Protein AF-A0A383VDJ8-F1 (afdb_monomer_lite)

InterPro domains:
  IPR014867 Spore coat protein CotH/Invasin CotH2/3/7 [PTHR40050] (1-214)

Foldseek 3Di:
DCVQVADWDWDADPQQRDIDTGGDPCVCVLHDAPDPDQQRDPLDPCLQDCLNQPLLFQAFLFCSFDQQKDFPVGRDRPPPDPVPPPDPDDDDDDPDDDPPPDRPPSDGPDQIAGDDRPPPPDQQQQPPPDDDPGRPPSRHHPVSNNQVSRSVSVLLSLALLLQCLCVCQVVVVVLVVLVVVCVVQQVVLVVVCVPPVPDRCVSVSCCVNVRSSVSSSCCSVAQCEVVHSNPPHFHHQDPLQQWEKEKDDWDLDDPVLQQGKTKIAGPDRSPRPFKDFQQQKKKDWVVWDIDGHHRSDMHGHPAIEIEGCHSVSNQVDPDPPHNPPPHHYDHDHPRRDDNPDDPIDMWIAGNVRHTHHYD

Organism: Tetradesmus obliquus (NCBI:txid3088)

pLDDT: mean 72.32, std 22.55, range [21.62, 98.19]

Sequence (359 aa):
MDRCTKNFNVYYNPDTAEWIRIPWDVEASMGQDNTLGGSPGDLWCILACEQWNSPLYCDSEHAQDISGINTPWGQGLTAVGLNPFQGSATGRRSLAQAPVAGRLNAEGNKPLTFRKPDDWSNPDRVQYGSRSVIGAPGTFNHLTDAIFDVTATRIMYLRRLRTLADKYYGQNRLRQMADALYTKIQPVAALDNTVWQRGDGSRGYKQITTEFIPIRGKQLLETYAPGGANPLLPAAQVPSSSVVIGWGPSDSSSSSKQQAFVSLQLSSPGGSGDSVDISGWKLARQGGPSFTFPSGTVLVKDVTLHLSENVKGFRSRSSSPKAGEAAFVLQVPPGLLPDGGSGASWTLTDDQGAAVKLE

Structure (mmCIF, N/CA/C/O backbone):
data_AF-A0A383VDJ8-F1
#
_entry.id   AF-A0A383VDJ8-F1
#
loop_
_atom_site.group_PDB
_atom_site.id
_atom_site.type_symbol
_atom_site.label_atom_id
_atom_site.label_alt_id
_atom_site.label_comp_id
_atom_site.label_asym_id
_atom_site.label_entity_id
_atom_site.label_seq_id
_atom_site.pdbx_PDB_ins_code
_atom_site.Cartn_x
_atom_site.Cartn_y
_atom_site.Cartn_z
_atom_site.occupancy
_atom_site.B_iso_or_equiv
_atom_site.auth_seq_id
_atom_site.auth_comp_id
_atom_site.auth_asym_id
_atom_site.auth_atom_id
_atom_site.pdbx_PDB_model_num
ATOM 1 N N . MET A 1 1 ? -1.989 -11.852 21.606 1.00 40.66 1 MET A N 1
ATOM 2 C CA . MET A 1 1 ? -3.033 -11.549 20.614 1.00 40.66 1 MET A CA 1
ATOM 3 C C . MET A 1 1 ? -2.579 -12.152 19.297 1.00 40.66 1 MET A C 1
ATOM 5 O O . MET A 1 1 ? -1.424 -11.992 18.946 1.00 40.66 1 MET A O 1
ATOM 9 N N . ASP A 1 2 ? -3.448 -12.878 18.609 1.00 48.50 2 ASP A N 1
ATOM 10 C CA . ASP A 1 2 ? -3.135 -13.784 17.490 1.00 48.50 2 ASP A CA 1
ATOM 11 C C . ASP A 1 2 ? -2.830 -13.052 16.158 1.00 48.50 2 ASP A C 1
ATOM 13 O O . ASP A 1 2 ? -3.049 -13.574 15.087 1.00 48.50 2 ASP A O 1
ATOM 17 N N . ARG A 1 3 ? -2.394 -11.789 16.149 1.00 55.88 3 ARG A N 1
ATOM 18 C CA . ARG A 1 3 ? -2.411 -10.954 14.924 1.00 55.88 3 ARG A CA 1
ATOM 19 C C . ARG A 1 3 ? -1.427 -11.399 13.826 1.00 55.88 3 ARG A C 1
ATOM 21 O O . ARG A 1 3 ? -1.715 -11.193 12.651 1.00 55.88 3 ARG A O 1
ATOM 28 N N . CYS A 1 4 ? -0.315 -12.040 14.190 1.00 58.34 4 CYS A N 1
ATOM 29 C CA . CYS A 1 4 ? 0.638 -12.631 13.233 1.00 58.34 4 CYS A CA 1
ATOM 30 C C . CYS A 1 4 ? 0.258 -14.035 12.771 1.00 58.34 4 CYS A C 1
ATOM 32 O O . CYS A 1 4 ? 0.714 -14.505 11.725 1.00 58.34 4 CYS A O 1
ATOM 34 N N . THR A 1 5 ? -0.576 -14.693 13.563 1.00 55.34 5 THR A N 1
ATOM 35 C CA . THR A 1 5 ? -0.959 -16.099 13.454 1.00 55.34 5 THR A CA 1
ATOM 36 C C . THR A 1 5 ? -2.434 -16.269 13.057 1.00 55.34 5 THR A C 1
ATOM 38 O O . THR A 1 5 ? -2.853 -17.378 12.735 1.00 55.34 5 THR A O 1
ATOM 41 N N . LYS A 1 6 ? -3.185 -15.161 12.948 1.00 62.75 6 LYS A N 1
ATOM 42 C CA . LYS A 1 6 ? -4.550 -15.084 12.424 1.00 62.75 6 LYS A CA 1
ATOM 43 C C . LYS A 1 6 ? -4.618 -15.665 11.025 1.00 62.75 6 LYS A C 1
ATOM 45 O O . LYS A 1 6 ? -3.697 -15.541 10.218 1.00 62.75 6 LYS A O 1
ATOM 50 N N . ASN A 1 7 ? -5.762 -16.268 10.752 1.00 69.81 7 ASN A N 1
ATOM 51 C CA . ASN A 1 7 ? -6.046 -17.000 9.535 1.00 69.81 7 ASN A CA 1
ATOM 52 C C . ASN A 1 7 ? -5.931 -16.084 8.309 1.00 69.81 7 ASN A C 1
ATOM 54 O O . ASN A 1 7 ? -6.517 -15.010 8.243 1.00 69.81 7 ASN A O 1
ATOM 58 N N . PHE A 1 8 ? -5.190 -16.507 7.299 1.00 77.25 8 PHE A N 1
ATOM 59 C CA . PHE A 1 8 ? -5.207 -15.874 5.987 1.00 77.25 8 PHE A CA 1
ATOM 60 C C . PHE A 1 8 ? -5.417 -16.959 4.949 1.00 77.25 8 PHE A C 1
ATOM 62 O O . PHE A 1 8 ? -4.872 -18.056 5.056 1.00 77.25 8 PHE A O 1
ATOM 69 N N . ASN A 1 9 ? -6.202 -16.637 3.930 1.00 83.81 9 ASN A N 1
ATOM 70 C CA . ASN A 1 9 ? -6.276 -17.473 2.750 1.00 83.81 9 ASN A CA 1
ATOM 71 C C . ASN A 1 9 ? -5.089 -17.129 1.858 1.00 83.81 9 ASN A C 1
ATOM 73 O O . ASN A 1 9 ? -4.811 -15.954 1.605 1.00 83.81 9 ASN A O 1
ATOM 77 N N . VAL A 1 10 ? -4.393 -18.160 1.394 1.00 86.38 10 VAL A N 1
ATOM 78 C CA . VAL A 1 10 ? -3.336 -18.032 0.397 1.00 86.38 10 VAL A CA 1
ATOM 79 C C . VAL A 1 10 ? -3.830 -18.692 -0.882 1.00 86.38 10 VAL A C 1
ATOM 81 O O . VAL A 1 10 ? -4.245 -19.848 -0.863 1.00 86.38 10 VAL A O 1
ATOM 84 N N . TYR A 1 11 ? -3.797 -17.954 -1.984 1.00 89.50 11 TYR A N 1
ATOM 85 C CA . TYR A 1 11 ? -4.194 -18.433 -3.303 1.00 89.50 11 TYR A CA 1
ATOM 86 C C . TYR A 1 11 ? -3.028 -18.291 -4.276 1.00 89.50 11 TYR A C 1
ATOM 88 O O . TYR A 1 11 ? -2.380 -17.248 -4.308 1.00 89.50 11 TYR A O 1
ATOM 96 N N . TYR A 1 12 ? -2.777 -19.328 -5.071 1.00 90.38 12 TYR A N 1
ATOM 97 C CA . TYR A 1 12 ? -1.826 -19.286 -6.177 1.00 90.38 12 TYR A CA 1
ATOM 98 C C . TYR A 1 12 ? -2.584 -19.187 -7.495 1.00 90.38 12 TYR A C 1
ATOM 100 O O . TYR A 1 12 ? -3.389 -20.064 -7.807 1.00 90.38 12 TYR A O 1
ATOM 108 N N . ASN A 1 13 ? -2.307 -18.146 -8.275 1.00 88.62 13 ASN A N 1
ATOM 109 C CA . ASN A 1 13 ? -2.819 -18.019 -9.629 1.00 88.62 13 ASN A CA 1
ATOM 110 C C . ASN A 1 13 ? -1.878 -18.748 -10.613 1.00 88.62 13 ASN A C 1
ATOM 112 O O . ASN A 1 13 ? -0.765 -18.266 -10.838 1.00 88.62 13 ASN A O 1
ATOM 116 N N . PRO A 1 14 ? -2.287 -19.876 -11.228 1.00 89.12 14 PRO A N 1
ATOM 117 C CA . PRO A 1 14 ? -1.422 -20.641 -12.130 1.00 89.12 14 PRO A CA 1
ATOM 118 C C . PRO A 1 14 ? -1.132 -19.935 -13.465 1.00 89.12 14 PRO A C 1
ATOM 120 O O . PRO A 1 14 ? -0.138 -20.263 -14.125 1.00 89.12 14 PRO A O 1
ATOM 123 N N . ASP A 1 15 ? -1.962 -18.965 -13.857 1.00 83.94 15 ASP A N 1
ATOM 124 C CA . ASP A 1 15 ? -1.803 -18.235 -15.116 1.00 83.94 15 ASP A CA 1
ATOM 125 C C . ASP A 1 15 ? -0.706 -17.172 -15.005 1.00 83.94 15 ASP A C 1
ATOM 127 O O . ASP A 1 15 ? 0.112 -17.014 -15.914 1.00 83.94 15 ASP A O 1
ATOM 131 N N . THR A 1 16 ? -0.642 -16.489 -13.858 1.00 83.12 16 THR A N 1
ATOM 132 C CA . THR A 1 16 ? 0.322 -15.406 -13.595 1.00 83.12 16 THR A CA 1
ATOM 133 C C . THR A 1 16 ? 1.516 -15.856 -12.748 1.00 83.12 16 THR A C 1
ATOM 135 O O . THR A 1 16 ? 2.531 -15.163 -12.671 1.00 83.12 16 THR A O 1
ATOM 138 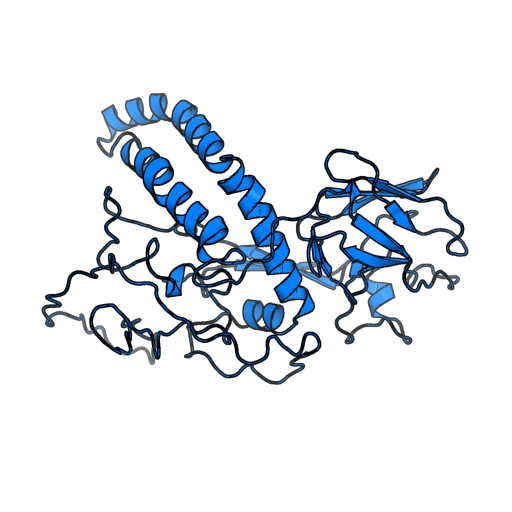N N . ALA A 1 17 ? 1.431 -17.053 -12.158 1.00 85.38 17 ALA A N 1
ATOM 139 C CA . ALA A 1 17 ? 2.371 -17.585 -11.177 1.00 85.38 17 ALA A CA 1
ATOM 140 C C . ALA A 1 17 ? 2.539 -16.679 -9.941 1.00 85.38 17 ALA A C 1
ATOM 142 O O . ALA A 1 17 ? 3.633 -16.574 -9.383 1.00 85.38 17 ALA A O 1
ATOM 143 N N . GLU A 1 18 ? 1.456 -16.028 -9.514 1.00 85.44 18 GLU A N 1
ATOM 144 C CA . GLU A 1 18 ? 1.440 -15.105 -8.378 1.00 85.44 18 GLU A CA 1
ATOM 145 C C . GLU A 1 18 ? 0.723 -15.700 -7.171 1.00 85.44 18 GLU A C 1
ATOM 147 O O . GLU A 1 18 ? -0.271 -16.417 -7.293 1.00 85.44 18 GLU A O 1
ATOM 152 N N . TRP A 1 19 ? 1.220 -15.350 -5.988 1.00 86.19 19 TRP A N 1
ATOM 153 C CA . TRP A 1 19 ? 0.581 -15.663 -4.719 1.00 86.19 19 TRP A CA 1
ATOM 154 C C . TRP A 1 19 ? -0.192 -14.449 -4.209 1.00 86.19 19 TRP A C 1
ATOM 156 O O . TRP A 1 19 ? 0.326 -13.335 -4.187 1.00 86.19 19 TRP A O 1
ATOM 166 N N . ILE A 1 20 ? -1.419 -14.677 -3.751 1.00 86.31 20 ILE A N 1
ATOM 167 C CA . ILE A 1 20 ? -2.276 -13.675 -3.120 1.00 86.31 20 ILE A CA 1
ATOM 168 C C . ILE A 1 20 ? -2.533 -14.115 -1.684 1.00 86.31 20 ILE A C 1
ATOM 170 O O . ILE A 1 20 ? -2.930 -15.254 -1.439 1.00 86.31 20 ILE A O 1
ATOM 174 N N . ARG A 1 21 ? -2.338 -13.198 -0.734 1.00 84.19 21 ARG A N 1
ATOM 175 C CA . ARG A 1 21 ? -2.707 -13.378 0.672 1.00 84.19 21 ARG A CA 1
ATOM 176 C C . ARG A 1 21 ? -3.911 -12.500 0.989 1.00 84.19 21 ARG A C 1
ATOM 178 O O . ARG A 1 21 ? -3.856 -11.289 0.802 1.00 84.19 21 ARG A O 1
ATOM 185 N N . ILE A 1 22 ? -4.975 -13.108 1.500 1.00 82.00 22 ILE A N 1
ATOM 186 C CA . ILE A 1 22 ? -6.203 -12.419 1.903 1.00 82.00 22 ILE A CA 1
ATOM 187 C C . ILE A 1 22 ? -6.384 -12.623 3.408 1.00 82.00 22 ILE A C 1
ATOM 189 O O . ILE A 1 22 ? -6.442 -13.776 3.845 1.00 82.00 22 ILE A O 1
ATOM 193 N N . PRO A 1 23 ? -6.476 -11.553 4.218 1.00 75.44 23 PRO A N 1
ATOM 194 C CA . PRO A 1 23 ? -6.774 -11.705 5.634 1.00 75.44 23 PRO A CA 1
ATOM 195 C C . PRO A 1 23 ? -8.177 -12.304 5.809 1.00 75.44 23 PRO A C 1
ATOM 197 O O . PRO A 1 23 ? -9.142 -11.839 5.203 1.00 75.44 23 PRO A O 1
ATOM 200 N N . TRP A 1 24 ? -8.280 -13.340 6.634 1.00 71.25 24 TRP A N 1
ATOM 201 C CA . TRP A 1 24 ? -9.532 -13.896 7.140 1.00 71.25 24 TRP A CA 1
ATOM 202 C C . TRP A 1 24 ? -9.606 -13.528 8.628 1.00 71.25 24 TRP A C 1
ATOM 204 O O . TRP A 1 24 ? -8.566 -13.404 9.267 1.00 71.25 24 TRP A O 1
ATOM 214 N N . ASP A 1 25 ? -10.799 -13.317 9.192 1.00 65.38 25 ASP A N 1
ATOM 215 C CA . ASP A 1 25 ? -10.936 -13.028 10.636 1.00 65.38 25 ASP A CA 1
ATOM 216 C C . ASP A 1 25 ? -10.345 -11.653 11.053 1.00 65.38 25 ASP A C 1
ATOM 218 O O . ASP A 1 25 ? -9.396 -11.535 11.832 1.00 65.38 25 ASP A O 1
ATOM 222 N N . VAL A 1 26 ? -10.889 -10.572 10.471 1.00 67.50 26 VAL A N 1
ATOM 223 C CA . VAL A 1 26 ? -10.456 -9.179 10.728 1.00 67.50 26 VAL A CA 1
ATOM 224 C C . VAL A 1 26 ? -11.035 -8.578 12.014 1.00 67.50 26 VAL A C 1
ATOM 226 O O . VAL A 1 26 ? -10.819 -7.397 12.303 1.00 67.50 26 VAL A O 1
ATOM 229 N N . GLU A 1 27 ? -11.793 -9.331 12.802 1.00 60.53 27 GLU A N 1
ATOM 230 C CA . GLU A 1 27 ? -12.263 -8.885 14.105 1.00 60.53 27 GLU A CA 1
ATOM 231 C C . GLU A 1 27 ? -11.073 -8.714 15.058 1.00 60.53 27 GLU A C 1
ATOM 233 O O . GLU A 1 27 ? -10.109 -9.478 15.069 1.00 60.53 27 GLU A O 1
ATOM 238 N N . ALA A 1 28 ? -11.099 -7.612 15.806 1.00 56.72 28 ALA A N 1
ATOM 239 C CA . ALA A 1 28 ? -9.963 -7.094 16.564 1.00 56.72 28 ALA A CA 1
ATOM 240 C C . ALA A 1 28 ? -8.778 -6.545 15.738 1.00 56.72 28 ALA A C 1
ATOM 242 O O . ALA A 1 28 ? -7.751 -6.219 16.337 1.00 56.72 28 ALA A O 1
ATOM 243 N N . SER A 1 29 ? -8.902 -6.336 14.419 1.00 57.31 29 SER A N 1
ATOM 244 C CA . SER A 1 29 ? -7.903 -5.579 13.628 1.00 57.31 29 SER A CA 1
ATOM 245 C C . SER A 1 29 ? -7.759 -4.125 14.098 1.00 57.31 29 SER A C 1
ATOM 247 O O . SER A 1 29 ? -6.647 -3.619 14.211 1.00 57.31 29 SER A O 1
ATOM 249 N N . MET A 1 30 ? -8.869 -3.492 14.487 1.00 54.59 30 MET A N 1
ATOM 250 C CA . MET A 1 30 ? -8.874 -2.176 15.144 1.00 54.59 30 MET A CA 1
ATOM 251 C C . MET A 1 30 ? -8.592 -2.266 16.650 1.00 54.59 30 MET A C 1
ATOM 253 O O . MET A 1 30 ? -8.374 -1.253 17.293 1.00 54.59 30 MET A O 1
ATOM 257 N N . GLY A 1 31 ? -8.533 -3.477 17.205 1.00 52.88 31 GLY A N 1
ATOM 258 C CA . GLY A 1 31 ? -8.461 -3.739 18.637 1.00 52.88 31 GLY A CA 1
ATOM 259 C C . GLY A 1 31 ? -9.810 -4.004 19.283 1.00 52.88 31 GLY A C 1
ATOM 260 O O . GLY A 1 31 ? -10.860 -3.700 18.728 1.00 52.88 31 GLY A O 1
ATOM 261 N N . GLN A 1 32 ? -9.763 -4.652 20.440 1.00 53.16 32 GLN A N 1
ATOM 262 C CA . GLN A 1 32 ? -10.904 -4.878 21.313 1.00 53.16 32 GLN A CA 1
ATOM 263 C C . GLN A 1 32 ? -10.554 -4.224 22.639 1.00 53.16 32 GLN A C 1
ATOM 265 O O . GLN A 1 32 ? -9.590 -4.630 23.284 1.00 53.16 32 GLN A O 1
ATOM 270 N N . ASP A 1 33 ? -11.315 -3.207 23.018 1.00 53.50 33 ASP A N 1
ATOM 271 C CA . ASP A 1 33 ? -11.280 -2.688 24.373 1.00 53.50 33 ASP A CA 1
ATOM 272 C C . ASP A 1 33 ? -12.674 -2.885 24.970 1.00 53.50 33 ASP A C 1
ATOM 274 O O . ASP A 1 33 ? -13.687 -2.453 24.419 1.00 53.50 33 ASP A O 1
ATOM 278 N N . ASN A 1 34 ? -12.730 -3.624 26.073 1.00 54.56 34 ASN A N 1
ATOM 279 C CA . ASN A 1 34 ? -13.979 -3.998 26.723 1.00 54.56 34 ASN A CA 1
ATOM 280 C C . ASN A 1 34 ? -14.545 -2.857 27.580 1.00 54.56 34 ASN A C 1
ATOM 282 O O . ASN A 1 34 ? -15.622 -3.020 28.162 1.00 54.56 34 ASN A O 1
ATOM 286 N N . THR A 1 35 ? -13.865 -1.707 27.652 1.00 57.56 35 THR A N 1
ATOM 287 C CA . THR A 1 35 ? -14.232 -0.527 28.443 1.00 57.56 35 THR A CA 1
ATOM 288 C C . THR A 1 35 ? -14.192 0.755 27.606 1.00 57.56 35 THR A C 1
ATOM 290 O O . THR A 1 35 ? -13.317 0.940 26.777 1.00 57.56 35 THR A O 1
ATOM 293 N N . LEU A 1 36 ? -15.195 1.627 27.779 1.00 55.06 36 LEU A N 1
ATOM 294 C CA . LEU A 1 36 ? -15.174 2.988 27.223 1.00 55.06 36 LEU A CA 1
ATOM 295 C C . LEU A 1 36 ? -14.456 3.888 28.241 1.00 55.06 36 LEU A C 1
ATOM 297 O O . LEU A 1 36 ? -14.760 3.788 29.430 1.00 55.06 36 LEU A O 1
ATOM 301 N N . GLY A 1 37 ? -13.541 4.745 27.798 1.00 57.72 37 GLY A N 1
ATOM 302 C CA . GLY A 1 37 ? -12.740 5.638 28.640 1.00 57.72 37 GLY A CA 1
ATOM 303 C C . GLY A 1 37 ? -11.226 5.552 28.422 1.00 57.72 37 GLY A C 1
ATOM 304 O O . GLY A 1 37 ? -10.484 5.992 29.295 1.00 57.72 37 GLY A O 1
ATOM 305 N N . GLY A 1 38 ? -10.755 4.966 27.315 1.00 52.22 38 GLY A N 1
ATOM 306 C CA . GLY A 1 38 ? -9.329 4.929 26.956 1.00 52.22 38 GLY A CA 1
ATOM 307 C C . GLY A 1 38 ? -8.421 4.115 27.889 1.00 52.22 38 GLY A C 1
ATOM 308 O O . GLY A 1 38 ? -7.203 4.153 27.737 1.00 52.22 38 GLY A O 1
ATOM 309 N N . SER A 1 39 ? -8.988 3.380 28.850 1.00 51.44 39 SER A N 1
ATOM 310 C CA . SER A 1 39 ? -8.235 2.472 29.715 1.00 51.44 39 SER A CA 1
ATOM 311 C C . SER A 1 39 ? -8.125 1.111 29.036 1.00 51.44 39 SER A C 1
ATOM 313 O O . SER A 1 39 ? -9.154 0.451 28.907 1.00 51.44 39 SER A O 1
ATOM 315 N N . PRO A 1 40 ? -6.921 0.663 28.638 1.00 51.59 40 PRO A N 1
ATOM 316 C CA . PRO A 1 40 ? -6.784 -0.634 28.006 1.00 51.59 40 PRO A CA 1
ATOM 317 C C . PRO A 1 40 ? -7.270 -1.745 28.930 1.00 51.59 40 PRO A C 1
ATOM 319 O O . PRO A 1 40 ? -6.941 -1.769 30.117 1.00 51.59 40 PRO A O 1
ATOM 322 N N . GLY A 1 41 ? -8.038 -2.676 28.368 1.00 49.53 41 GLY A N 1
ATOM 323 C CA . GLY A 1 41 ? -8.510 -3.842 29.103 1.00 49.53 41 GLY A CA 1
ATOM 324 C C . GLY A 1 41 ? -7.364 -4.684 29.680 1.00 49.53 41 GLY A C 1
ATOM 325 O O . GLY A 1 41 ? -6.262 -4.728 29.133 1.00 49.53 41 GLY A O 1
ATOM 326 N N . ASP A 1 42 ? -7.663 -5.422 30.751 1.00 48.44 42 ASP A N 1
ATOM 327 C CA . ASP A 1 42 ? -6.694 -6.178 31.567 1.00 48.44 42 ASP A CA 1
ATOM 328 C C . ASP A 1 42 ? -5.836 -7.196 30.794 1.00 48.44 42 ASP A C 1
ATOM 330 O O . ASP A 1 42 ? -4.787 -7.623 31.271 1.00 48.44 42 ASP A O 1
ATOM 334 N N . LEU A 1 43 ? -6.279 -7.603 29.603 1.00 46.75 43 LEU A N 1
ATOM 335 C CA . LEU A 1 43 ? -5.587 -8.583 28.768 1.00 46.75 43 LEU A CA 1
ATOM 336 C C . LEU A 1 43 ? -4.775 -7.942 27.639 1.00 46.75 43 LEU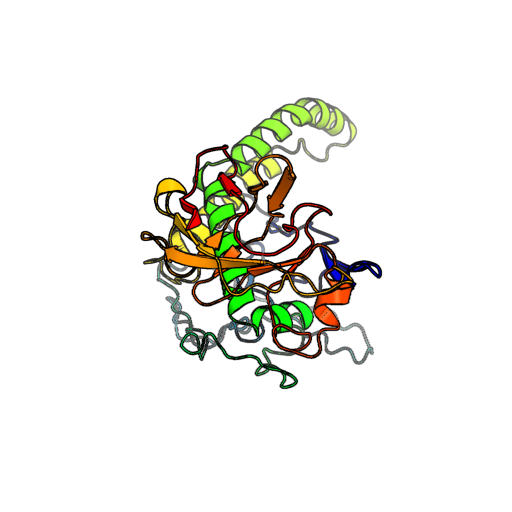 A C 1
ATOM 338 O O . LEU A 1 43 ? -3.853 -8.579 27.132 1.00 46.75 43 LEU A O 1
ATOM 342 N N . TRP A 1 44 ? -5.112 -6.719 27.212 1.00 53.00 44 TRP A N 1
ATOM 343 C CA . TRP A 1 44 ? -4.615 -6.185 25.948 1.00 53.00 44 TRP A CA 1
ATOM 344 C C . TRP A 1 44 ? -4.502 -4.656 25.938 1.00 53.00 44 TRP A C 1
ATOM 346 O O . TRP A 1 44 ? -5.497 -3.939 25.897 1.00 53.00 44 TRP A O 1
ATOM 356 N N . CYS A 1 45 ? -3.278 -4.138 25.827 1.00 55.47 45 CYS A N 1
ATOM 357 C CA . CYS A 1 45 ? -3.021 -2.710 25.634 1.00 55.47 45 CYS A CA 1
ATOM 358 C C . CYS A 1 45 ? -3.011 -2.292 24.155 1.00 55.47 45 CYS A C 1
ATOM 360 O O . CYS A 1 45 ? -2.145 -1.546 23.705 1.00 55.47 45 CYS A O 1
ATOM 362 N N . ILE A 1 46 ? -3.990 -2.771 23.383 1.00 55.09 46 ILE A N 1
ATOM 363 C CA . ILE A 1 46 ? -4.028 -2.644 21.916 1.00 55.09 46 ILE A CA 1
ATOM 364 C C . ILE A 1 46 ? -4.076 -1.200 21.437 1.00 55.09 46 ILE A C 1
ATOM 366 O O . ILE A 1 46 ? -3.680 -0.939 20.317 1.00 55.09 46 ILE A O 1
ATOM 370 N N . LEU A 1 47 ? -4.530 -0.254 22.249 1.00 53.41 47 LEU A N 1
ATOM 371 C CA . LEU A 1 47 ? -4.548 1.159 21.872 1.00 53.41 47 LEU A CA 1
ATOM 372 C C . LEU A 1 47 ? -3.322 1.939 22.361 1.00 53.41 47 LEU A C 1
ATOM 374 O O . LEU A 1 47 ? -3.050 3.024 21.859 1.00 53.41 47 LEU A O 1
ATOM 378 N N . ALA A 1 48 ? -2.552 1.383 23.296 1.00 55.06 48 ALA A N 1
ATOM 379 C CA . ALA A 1 48 ? -1.514 2.123 24.012 1.00 55.06 48 ALA A CA 1
ATOM 380 C C . ALA A 1 48 ? -0.099 1.557 23.825 1.00 55.06 48 ALA A C 1
ATOM 382 O O . ALA A 1 48 ? 0.875 2.303 23.861 1.00 55.06 48 ALA A O 1
ATOM 383 N N . CYS A 1 49 ? 0.040 0.251 23.602 1.00 59.50 49 CYS A N 1
ATOM 384 C CA . CYS A 1 49 ? 1.340 -0.400 23.515 1.00 59.50 49 CYS A CA 1
ATOM 385 C C . CYS A 1 49 ? 1.870 -0.429 22.088 1.00 59.50 49 CYS A C 1
ATOM 387 O O . CYS A 1 49 ? 1.199 -0.911 21.173 1.00 59.50 49 CYS A O 1
ATOM 389 N N . GLU A 1 50 ? 3.110 0.020 21.926 1.00 58.38 50 GLU A N 1
ATOM 390 C CA . GLU A 1 50 ? 3.841 -0.036 20.660 1.00 58.38 50 GLU A CA 1
ATOM 391 C C . GLU A 1 50 ? 3.992 -1.482 20.159 1.00 58.38 50 GLU A C 1
ATOM 393 O O . GLU A 1 50 ? 3.681 -1.735 18.994 1.00 58.38 50 GLU A O 1
ATOM 398 N N . GLN A 1 51 ? 4.252 -2.430 21.073 1.00 59.22 51 GLN A N 1
ATOM 399 C CA . GLN A 1 51 ? 4.320 -3.872 20.803 1.00 59.22 51 GLN A CA 1
ATOM 400 C C . GLN A 1 51 ? 3.166 -4.386 19.929 1.00 59.22 51 GLN A C 1
ATOM 402 O O . GLN A 1 51 ? 3.381 -5.264 19.109 1.00 59.22 51 GLN A O 1
ATOM 407 N N . TRP A 1 52 ? 1.941 -3.871 20.091 1.00 61.75 52 TRP A N 1
ATOM 408 C CA . TRP A 1 52 ? 0.751 -4.362 19.375 1.00 61.75 52 TRP A CA 1
ATOM 409 C C . TRP A 1 52 ? 0.297 -3.449 18.231 1.00 61.75 52 TRP A C 1
ATOM 411 O O . TRP A 1 52 ? -0.639 -3.795 17.506 1.00 61.75 52 TRP A O 1
ATOM 421 N N . ASN A 1 53 ? 0.927 -2.281 18.091 1.00 67.62 53 ASN A N 1
ATOM 422 C CA . ASN A 1 53 ? 0.519 -1.214 17.180 1.00 67.62 53 ASN A CA 1
ATOM 423 C C . ASN A 1 53 ? 1.561 -0.863 16.131 1.00 67.62 53 ASN A C 1
ATOM 425 O O . ASN A 1 53 ? 1.243 -0.092 15.217 1.00 67.62 53 ASN A O 1
ATOM 429 N N . SER A 1 54 ? 2.774 -1.395 16.237 1.00 76.19 54 SER A N 1
ATOM 430 C CA . SER A 1 54 ? 3.807 -1.088 15.265 1.00 76.19 54 SER A CA 1
ATOM 431 C C . SER A 1 54 ? 3.341 -1.375 13.829 1.00 76.19 54 SER A C 1
ATOM 433 O O . SER A 1 54 ? 2.734 -2.417 13.565 1.00 76.19 54 SER A O 1
ATOM 435 N N . PRO A 1 55 ? 3.628 -0.474 12.872 1.00 80.75 55 PRO A N 1
ATOM 436 C CA . PRO A 1 55 ? 3.560 -0.766 11.446 1.00 80.75 55 PRO A CA 1
ATOM 437 C C . PRO A 1 55 ? 4.261 -2.069 11.052 1.00 80.75 55 PRO A C 1
ATOM 439 O O . PRO A 1 55 ? 3.800 -2.731 10.129 1.00 80.75 55 PRO A O 1
ATOM 442 N N . LEU A 1 56 ? 5.339 -2.435 11.746 1.00 78.69 56 LEU A N 1
ATOM 443 C CA . LEU A 1 56 ? 6.156 -3.621 11.485 1.00 78.69 56 LEU A CA 1
ATOM 444 C C . LEU A 1 56 ? 5.818 -4.776 12.438 1.00 78.69 56 LEU A C 1
ATOM 446 O O . LEU A 1 56 ? 6.628 -5.663 12.682 1.00 78.69 56 LEU A O 1
ATOM 450 N N . TYR A 1 57 ? 4.614 -4.785 13.007 1.00 75.31 57 TYR A N 1
ATOM 451 C CA . TYR A 1 57 ? 4.135 -5.941 13.753 1.00 75.31 57 TYR A CA 1
ATOM 452 C C . TYR A 1 57 ? 4.197 -7.207 12.868 1.00 75.31 57 TYR A C 1
ATOM 454 O O . TYR A 1 57 ? 3.808 -7.155 11.701 1.00 75.31 57 TYR A O 1
ATOM 462 N N . CYS A 1 58 ? 4.663 -8.336 13.417 1.00 73.00 58 CYS A N 1
ATOM 463 C CA . CYS A 1 58 ? 4.939 -9.606 12.712 1.00 73.00 58 CYS A CA 1
ATOM 464 C C . CYS A 1 58 ? 6.235 -9.699 11.906 1.00 73.00 58 CYS A C 1
ATOM 466 O O . CYS A 1 58 ? 6.480 -10.756 11.321 1.00 73.00 58 CYS A O 1
ATOM 468 N N . ASP A 1 59 ? 7.036 -8.642 11.895 1.00 74.06 59 ASP A N 1
ATOM 469 C CA . ASP A 1 59 ? 8.425 -8.652 11.447 1.00 74.06 59 ASP A CA 1
ATOM 470 C C . ASP A 1 59 ? 9.300 -9.234 12.569 1.00 74.06 59 ASP A C 1
ATOM 472 O O . ASP A 1 59 ? 9.097 -8.896 13.742 1.00 74.06 59 ASP A O 1
ATOM 476 N N . SER A 1 60 ? 10.210 -10.154 12.252 1.00 69.75 60 SER A N 1
ATOM 477 C CA . SER A 1 60 ? 11.107 -10.748 13.253 1.00 69.75 60 SER A CA 1
ATOM 478 C C . SER A 1 60 ? 12.238 -9.802 13.668 1.00 69.75 60 SER A C 1
ATOM 480 O O . SER A 1 60 ? 12.732 -9.911 14.790 1.00 69.75 60 SER A O 1
ATOM 482 N N . GLU A 1 61 ? 12.605 -8.849 12.805 1.00 65.81 61 GLU A N 1
ATOM 483 C CA . GLU A 1 61 ? 13.665 -7.857 13.050 1.00 65.81 61 GLU A CA 1
ATOM 484 C C . GLU A 1 61 ? 13.142 -6.614 13.772 1.00 65.81 61 GLU A C 1
ATOM 486 O O . GLU A 1 61 ? 13.905 -5.767 14.248 1.00 65.81 61 GLU A O 1
ATOM 491 N N . HIS A 1 62 ? 11.822 -6.496 13.878 1.00 64.31 62 HIS A N 1
ATOM 492 C CA . HIS A 1 62 ? 11.196 -5.463 14.669 1.00 64.31 62 HIS A CA 1
ATOM 493 C C . HIS A 1 62 ? 10.961 -5.986 16.081 1.00 64.31 62 HIS A C 1
ATOM 495 O O . HIS A 1 62 ? 10.274 -6.987 16.261 1.00 64.31 62 HIS A O 1
ATOM 501 N N . ALA A 1 63 ? 11.552 -5.327 17.083 1.00 51.53 63 ALA A N 1
ATOM 502 C CA . ALA A 1 63 ? 11.498 -5.761 18.476 1.00 51.53 63 ALA A CA 1
ATOM 503 C C . ALA A 1 63 ? 10.046 -5.841 18.969 1.00 51.53 63 ALA A C 1
ATOM 505 O O . ALA A 1 63 ? 9.472 -4.866 19.443 1.00 51.53 63 ALA A O 1
ATOM 506 N N . GLN A 1 64 ? 9.460 -7.029 18.858 1.00 53.47 64 GLN A N 1
ATOM 507 C CA . GLN A 1 64 ? 8.123 -7.303 19.366 1.00 53.47 64 GLN A CA 1
ATOM 508 C C . GLN A 1 64 ? 8.127 -7.473 20.881 1.00 53.47 64 GLN A C 1
ATOM 510 O O . GLN A 1 64 ? 7.109 -7.256 21.530 1.00 53.47 64 GLN A O 1
ATOM 515 N N . ASP A 1 65 ? 9.280 -7.835 21.443 1.00 41.81 65 ASP A N 1
ATOM 516 C CA . ASP A 1 65 ? 9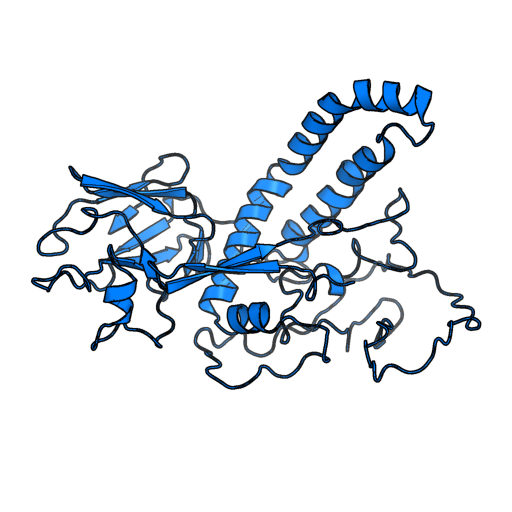.486 -7.987 22.872 1.00 41.81 65 ASP A CA 1
ATOM 517 C C . ASP A 1 65 ? 10.410 -6.886 23.383 1.00 41.81 65 ASP A C 1
ATOM 519 O O . ASP A 1 65 ? 11.529 -6.662 22.919 1.00 41.81 65 ASP A O 1
ATOM 523 N N . ILE A 1 66 ? 9.880 -6.161 24.355 1.00 40.75 66 ILE A N 1
ATOM 524 C CA . ILE A 1 66 ? 10.458 -4.974 24.956 1.00 40.75 66 ILE A CA 1
ATOM 525 C C . ILE A 1 66 ? 11.703 -5.376 25.758 1.00 40.75 66 ILE A C 1
ATOM 527 O O . ILE A 1 66 ? 11.607 -5.757 26.925 1.00 40.75 66 ILE A O 1
ATOM 531 N N . SER A 1 67 ? 12.891 -5.235 25.171 1.00 32.34 67 SER A N 1
ATOM 532 C CA . SER A 1 67 ? 14.134 -5.109 25.935 1.00 32.34 67 SER A CA 1
ATOM 533 C C . SER A 1 67 ? 14.688 -3.695 25.800 1.00 32.34 67 SER A C 1
ATOM 535 O O . SER A 1 67 ? 15.037 -3.272 24.700 1.00 32.34 67 SER A O 1
ATOM 537 N N . GLY A 1 68 ? 14.783 -2.968 26.918 1.00 36.84 68 GLY A N 1
ATOM 538 C CA . GLY A 1 68 ? 15.504 -1.691 26.986 1.00 36.84 68 GLY A CA 1
ATOM 539 C C . GLY A 1 68 ? 14.663 -0.413 26.903 1.00 36.84 68 GLY A C 1
ATOM 540 O O . GLY A 1 68 ? 15.234 0.666 26.752 1.00 36.84 68 GLY A O 1
ATOM 541 N N . ILE A 1 69 ? 13.334 -0.483 27.043 1.00 37.31 69 ILE A N 1
ATOM 542 C CA . ILE A 1 69 ? 12.522 0.733 27.188 1.00 37.31 69 ILE A CA 1
ATOM 543 C C . ILE A 1 69 ? 12.786 1.367 28.562 1.00 37.31 69 ILE A C 1
ATOM 545 O O . ILE A 1 69 ? 12.543 0.770 29.613 1.00 37.31 69 ILE A O 1
ATOM 549 N N . ASN A 1 70 ? 13.229 2.625 28.539 1.00 36.31 70 ASN A N 1
ATOM 550 C CA . ASN A 1 70 ? 13.152 3.522 29.685 1.00 36.31 70 ASN A CA 1
ATOM 551 C C . ASN A 1 70 ? 11.696 3.938 29.878 1.00 36.31 70 ASN A C 1
ATOM 553 O O . ASN A 1 70 ? 11.202 4.854 29.222 1.00 36.31 70 ASN A O 1
ATOM 557 N N . THR A 1 71 ? 10.997 3.261 30.780 1.00 38.44 71 THR A N 1
ATOM 558 C CA . THR A 1 71 ? 9.697 3.746 31.241 1.00 38.44 71 THR A CA 1
ATOM 559 C C . THR A 1 71 ? 9.915 4.862 32.273 1.00 38.44 71 THR A C 1
ATOM 561 O O . THR A 1 71 ? 10.990 4.946 32.879 1.00 38.44 71 THR A O 1
ATOM 564 N N . PRO A 1 72 ? 8.906 5.704 32.566 1.00 34.91 72 PRO A N 1
ATOM 565 C CA . PRO A 1 72 ? 8.956 6.615 33.711 1.00 34.91 72 PRO A CA 1
ATOM 566 C C . PRO A 1 72 ? 9.279 5.956 35.063 1.00 34.91 72 PRO A C 1
ATOM 568 O O . PRO A 1 72 ? 9.594 6.684 36.002 1.00 34.91 72 PRO A O 1
ATOM 571 N N . TRP A 1 73 ? 9.225 4.622 35.145 1.00 34.06 73 TRP A N 1
ATOM 572 C CA . TRP A 1 73 ? 9.312 3.816 36.361 1.00 34.06 73 TRP A CA 1
ATOM 573 C C . TRP A 1 73 ? 10.535 2.881 36.395 1.00 34.06 73 TRP A C 1
ATOM 575 O O . TRP A 1 73 ? 10.661 2.084 37.319 1.00 34.06 73 TRP A O 1
ATOM 585 N N . GLY A 1 74 ? 11.451 2.991 35.423 1.00 34.88 74 GLY A N 1
ATOM 586 C CA . GLY A 1 74 ? 12.732 2.274 35.405 1.00 34.88 74 GLY A CA 1
ATOM 587 C C . GLY A 1 74 ? 13.014 1.508 34.110 1.00 34.88 74 GLY A C 1
ATOM 588 O O . GLY A 1 74 ? 12.143 1.360 33.247 1.00 34.88 74 GLY A O 1
ATOM 589 N N . GLN A 1 75 ? 14.260 1.033 33.987 1.00 34.81 75 GLN A N 1
ATOM 590 C CA . GLN A 1 75 ? 14.684 0.088 32.952 1.00 34.81 75 GLN A CA 1
ATOM 591 C C . GLN A 1 75 ? 14.093 -1.281 33.289 1.00 34.81 75 GLN A C 1
ATOM 593 O O . GLN A 1 75 ? 14.557 -1.949 34.210 1.00 34.81 75 GLN A O 1
ATOM 598 N N . GLY A 1 76 ? 13.041 -1.678 32.582 1.00 37.44 76 GLY A N 1
ATOM 599 C CA . GLY A 1 76 ? 12.367 -2.947 32.818 1.00 37.44 76 GLY A CA 1
ATOM 600 C C . GLY A 1 76 ? 12.180 -3.701 31.515 1.00 37.44 76 GLY A C 1
ATOM 601 O O . GLY A 1 76 ? 11.588 -3.181 30.574 1.00 37.44 76 GLY A O 1
ATOM 602 N N . LEU A 1 77 ? 12.676 -4.936 31.472 1.00 34.91 77 LEU A N 1
ATOM 603 C CA . LEU A 1 77 ? 12.188 -5.953 30.548 1.00 34.91 77 LEU A CA 1
ATOM 604 C C . LEU A 1 77 ? 10.713 -6.187 30.884 1.00 34.91 77 LEU A C 1
ATOM 606 O O . LEU A 1 77 ? 10.407 -6.917 31.828 1.00 34.91 77 LEU A O 1
ATOM 610 N N . THR A 1 78 ? 9.788 -5.560 30.162 1.00 35.44 78 THR A N 1
ATOM 611 C CA . THR A 1 78 ? 8.382 -5.945 30.278 1.00 35.44 78 THR A CA 1
ATOM 612 C C . THR A 1 78 ? 8.190 -7.195 29.432 1.00 35.44 78 THR A C 1
ATOM 614 O O . THR A 1 78 ? 7.740 -7.130 28.292 1.00 35.44 78 THR A O 1
ATOM 617 N N . ALA A 1 79 ? 8.553 -8.348 29.995 1.00 32.88 79 ALA A N 1
ATOM 618 C CA . ALA A 1 79 ? 8.053 -9.625 29.517 1.00 32.88 79 ALA A CA 1
ATOM 619 C C . ALA A 1 79 ? 6.553 -9.661 29.832 1.00 32.88 79 ALA A C 1
ATOM 621 O O . ALA A 1 79 ? 6.136 -10.049 30.924 1.00 32.88 79 ALA A O 1
ATOM 622 N N . VAL A 1 80 ? 5.727 -9.185 28.901 1.00 36.97 80 VAL A N 1
ATOM 623 C CA . VAL A 1 80 ? 4.293 -9.442 28.979 1.00 36.97 80 VAL A CA 1
ATOM 624 C C . VAL A 1 80 ? 4.138 -10.917 28.659 1.00 36.97 80 VAL A C 1
ATOM 626 O O . VAL A 1 80 ? 4.412 -11.337 27.538 1.00 36.97 80 VAL A O 1
ATOM 629 N N . GLY A 1 81 ? 3.767 -11.701 29.672 1.00 32.94 81 GLY A N 1
ATOM 630 C CA . GLY A 1 81 ? 3.507 -13.129 29.568 1.00 32.94 81 GLY A CA 1
ATOM 631 C C . GLY A 1 81 ? 2.425 -13.425 28.536 1.00 32.94 81 GLY A C 1
ATOM 632 O O . GLY A 1 81 ? 1.265 -13.649 28.867 1.00 32.94 81 GLY A O 1
ATOM 633 N N . LEU A 1 82 ? 2.816 -13.481 27.268 1.00 31.78 82 LEU A N 1
ATOM 634 C CA . LEU A 1 82 ? 2.231 -14.424 26.346 1.00 31.78 82 LEU A CA 1
ATOM 635 C C . LEU A 1 82 ? 2.563 -15.776 26.950 1.00 31.78 82 LEU A C 1
ATOM 637 O O . LEU A 1 82 ? 3.733 -16.078 27.141 1.00 31.78 82 LEU A O 1
ATOM 641 N N . ASN A 1 83 ? 1.549 -16.563 27.298 1.00 28.88 83 ASN A N 1
ATOM 642 C CA . ASN A 1 83 ? 1.715 -18.007 27.346 1.00 28.88 83 ASN A CA 1
ATOM 643 C C . ASN A 1 83 ? 2.363 -18.360 25.997 1.00 28.88 83 ASN A C 1
ATOM 645 O O . ASN A 1 83 ? 1.663 -18.264 24.980 1.00 28.88 83 ASN A O 1
ATOM 649 N N . PRO A 1 84 ? 3.674 -18.668 25.926 1.00 29.53 84 PRO A N 1
ATOM 650 C CA . PRO A 1 84 ? 4.192 -19.216 24.696 1.00 29.53 84 PRO A CA 1
ATOM 651 C C . PRO A 1 84 ? 3.389 -20.496 24.513 1.00 29.53 84 PRO A C 1
ATOM 653 O O . PRO A 1 84 ? 3.174 -21.248 25.467 1.00 29.53 84 PRO A O 1
ATOM 656 N N . PHE A 1 85 ? 2.867 -20.719 23.317 1.00 25.88 85 PHE A N 1
ATOM 657 C CA . PHE A 1 85 ? 2.221 -21.975 22.977 1.00 25.88 85 PHE A CA 1
ATOM 658 C C . PHE A 1 85 ? 3.308 -23.070 22.942 1.00 25.88 85 PHE A C 1
ATOM 660 O O . PHE A 1 85 ? 3.671 -23.583 21.892 1.00 25.88 85 PHE A O 1
ATOM 667 N N . GLN A 1 86 ? 3.885 -23.408 24.098 1.00 28.06 86 GLN A N 1
ATOM 668 C CA . GLN A 1 86 ? 4.679 -24.603 24.330 1.00 28.06 86 GLN A CA 1
ATOM 669 C C . GLN A 1 86 ? 3.701 -25.734 24.622 1.00 28.06 86 GLN A C 1
ATOM 671 O O . GLN A 1 86 ? 3.519 -26.176 25.752 1.00 28.06 86 GLN A O 1
ATOM 676 N N . GLY A 1 87 ? 3.018 -26.184 23.579 1.00 23.56 87 GLY A N 1
ATOM 677 C CA . GLY A 1 87 ? 2.327 -27.456 23.629 1.00 23.56 87 GLY A CA 1
ATOM 678 C C . GLY A 1 87 ? 3.274 -28.574 23.209 1.00 23.56 87 GLY A C 1
ATOM 679 O O . GLY A 1 87 ? 3.365 -28.862 22.023 1.00 23.56 87 GLY A O 1
ATOM 680 N N . SER A 1 88 ? 3.864 -29.297 24.164 1.00 21.62 88 SER A N 1
ATOM 681 C CA . SER A 1 88 ? 3.544 -30.726 24.164 1.00 21.62 88 SER A CA 1
ATOM 682 C C . SER A 1 88 ? 2.242 -30.844 24.943 1.00 21.62 88 SER A C 1
ATOM 684 O O . SER A 1 88 ? 2.192 -30.521 26.130 1.00 21.62 88 SER A O 1
ATOM 686 N N . ALA A 1 89 ? 1.164 -31.207 24.259 1.00 37.25 89 ALA A N 1
ATOM 687 C CA . ALA A 1 89 ? -0.150 -31.325 24.861 1.00 37.25 89 ALA A CA 1
ATOM 688 C C . ALA A 1 89 ? -0.152 -32.394 25.964 1.00 37.25 89 ALA A C 1
ATOM 690 O O . ALA A 1 89 ? -0.280 -33.573 25.665 1.00 37.25 89 ALA A O 1
ATOM 691 N N . THR A 1 90 ? -0.088 -31.980 27.231 1.00 26.73 90 THR A N 1
ATOM 692 C CA . THR A 1 90 ? -0.594 -32.764 28.367 1.00 26.73 90 THR A CA 1
ATOM 693 C C . THR A 1 90 ? -1.007 -31.840 29.513 1.00 26.73 90 THR A C 1
ATOM 695 O O . THR A 1 90 ? -0.164 -31.292 30.216 1.00 26.73 90 THR A O 1
ATOM 698 N N . GLY A 1 91 ? -2.317 -31.733 29.743 1.00 24.11 91 GLY A N 1
ATOM 699 C CA . GLY A 1 91 ? -2.877 -31.346 31.040 1.00 24.11 91 GLY A CA 1
ATOM 700 C C . GLY A 1 91 ? -3.234 -29.869 31.211 1.00 24.11 91 GLY A C 1
ATOM 701 O O . GLY A 1 91 ? -2.378 -29.005 31.361 1.00 24.11 91 GLY A O 1
ATOM 702 N N . ARG A 1 92 ? -4.542 -29.602 31.315 1.00 31.02 92 ARG A N 1
ATOM 703 C CA . ARG A 1 92 ? -5.093 -28.393 31.944 1.00 31.02 92 ARG A CA 1
ATOM 704 C C . ARG A 1 92 ? -4.399 -28.143 33.292 1.00 31.02 92 ARG A C 1
ATOM 706 O O . ARG A 1 92 ? -4.646 -28.881 34.244 1.00 31.02 92 ARG A O 1
ATOM 713 N N . ARG A 1 93 ? -3.647 -27.050 33.420 1.00 25.70 93 ARG A N 1
ATOM 714 C CA . ARG A 1 93 ? -3.537 -26.328 34.695 1.00 25.70 93 ARG A CA 1
ATOM 715 C C . ARG A 1 93 ? -3.962 -24.885 34.488 1.00 25.70 93 ARG A C 1
ATOM 717 O O . ARG A 1 93 ? -3.289 -24.093 33.844 1.00 25.70 93 ARG A O 1
ATOM 724 N N . SER A 1 94 ? -5.144 -24.609 35.026 1.00 28.73 94 SER A N 1
ATOM 725 C CA . SER A 1 94 ? -5.682 -23.283 35.288 1.00 28.73 94 SER A CA 1
ATOM 726 C C . SER A 1 94 ? -4.682 -22.485 36.123 1.00 28.73 94 SER A C 1
ATOM 728 O O . SER A 1 94 ? -4.325 -22.920 37.216 1.00 28.73 94 SER A O 1
ATOM 730 N N . LEU A 1 95 ? -4.291 -21.304 35.644 1.00 32.19 95 LEU A N 1
ATOM 731 C CA . LEU A 1 95 ? -3.692 -20.250 36.462 1.00 32.19 95 LEU A CA 1
ATOM 732 C C . LEU A 1 95 ? -4.776 -19.671 37.384 1.00 32.19 95 LEU A C 1
ATOM 734 O O . LEU A 1 95 ? -5.303 -18.586 37.170 1.00 32.19 95 LEU A O 1
ATOM 738 N N . ALA A 1 96 ? -5.139 -20.435 38.409 1.00 33.47 96 ALA A N 1
ATOM 739 C CA . ALA A 1 96 ? -5.583 -19.850 39.660 1.00 33.47 96 ALA A CA 1
ATOM 740 C C . ALA A 1 96 ? -4.322 -19.638 40.510 1.00 33.47 96 ALA A C 1
ATOM 742 O O . ALA A 1 96 ? -3.493 -20.541 40.580 1.00 33.47 96 ALA A O 1
ATOM 743 N N . GLN A 1 97 ? -4.229 -18.489 41.187 1.00 30.81 97 GLN A N 1
ATOM 744 C CA . GLN A 1 97 ? -3.239 -18.157 42.228 1.00 30.81 97 GLN A CA 1
ATOM 745 C C . GLN A 1 97 ? -1.934 -17.464 41.795 1.00 30.81 97 GLN A C 1
ATOM 747 O O . GLN A 1 97 ? -0.844 -17.845 42.207 1.00 30.81 97 GLN A O 1
ATOM 752 N N . ALA A 1 98 ? -2.047 -16.331 41.105 1.00 30.78 98 ALA A N 1
ATOM 753 C CA . ALA A 1 98 ? -1.179 -15.199 41.429 1.00 30.78 98 ALA A CA 1
ATOM 754 C C . ALA A 1 98 ? -2.048 -13.934 41.459 1.00 30.78 98 ALA A C 1
ATOM 756 O O . ALA A 1 98 ? -2.698 -13.638 40.454 1.00 30.78 98 ALA A O 1
ATOM 757 N N . PRO A 1 99 ? -2.138 -13.205 42.587 1.00 29.02 99 PRO A N 1
ATOM 758 C CA . PRO A 1 99 ? -2.819 -11.925 42.600 1.00 29.02 99 PRO A CA 1
ATOM 759 C C . PRO A 1 99 ? -1.947 -10.956 41.804 1.00 29.02 99 PRO A C 1
ATOM 761 O O . PRO A 1 99 ? -0.963 -10.427 42.315 1.00 29.02 99 PRO A O 1
ATOM 764 N N . VAL A 1 100 ? -2.280 -10.742 40.532 1.00 38.09 100 VAL A N 1
ATOM 765 C CA . VAL A 1 100 ? -1.702 -9.645 39.754 1.00 38.09 100 VAL A CA 1
ATOM 766 C C . VAL A 1 100 ? -2.346 -8.362 40.273 1.00 38.09 100 VAL A C 1
ATOM 768 O O . VAL A 1 100 ? -3.306 -7.838 39.718 1.00 38.09 100 VAL A O 1
ATOM 771 N N . ALA A 1 101 ? -1.850 -7.879 41.411 1.00 30.97 101 ALA A N 1
ATOM 772 C CA . ALA A 1 101 ? -2.108 -6.533 41.895 1.00 30.97 101 ALA A CA 1
ATOM 773 C C . ALA A 1 101 ? -1.284 -5.566 41.035 1.00 30.97 101 ALA A C 1
ATOM 775 O O . ALA A 1 101 ? -0.230 -5.082 41.430 1.00 30.97 101 ALA A O 1
ATOM 776 N N . GLY A 1 102 ? -1.739 -5.348 39.808 1.00 33.06 102 GLY A N 1
ATOM 777 C CA . GLY A 1 102 ? -1.087 -4.465 38.859 1.00 33.06 102 GLY A CA 1
ATOM 778 C C . GLY A 1 102 ? -2.037 -4.192 37.716 1.00 33.06 102 GLY A C 1
ATOM 779 O O . GLY A 1 102 ? -2.115 -4.977 36.777 1.00 33.06 102 GLY A O 1
ATOM 780 N N . ARG A 1 103 ? -2.767 -3.075 37.797 1.00 30.33 103 ARG A N 1
ATOM 781 C CA . ARG A 1 103 ? -3.353 -2.468 36.601 1.00 30.33 103 ARG A CA 1
ATOM 782 C C . ARG A 1 103 ? -2.228 -2.304 35.579 1.00 30.33 103 ARG A C 1
ATOM 784 O O . ARG A 1 103 ? -1.154 -1.813 35.933 1.00 30.33 103 ARG A O 1
ATOM 791 N N . LEU A 1 104 ? -2.467 -2.702 34.331 1.00 34.34 104 LEU A N 1
ATOM 792 C CA . LEU A 1 104 ? -1.620 -2.307 33.211 1.00 34.34 104 LEU A CA 1
ATOM 793 C C . LEU A 1 104 ? -1.720 -0.777 33.095 1.00 34.34 104 LEU A C 1
ATOM 795 O O . LEU A 1 104 ? -2.622 -0.249 32.454 1.00 34.34 104 LEU A O 1
ATOM 799 N N . ASN A 1 105 ? -0.848 -0.051 33.796 1.00 30.98 105 ASN A N 1
ATOM 800 C CA . ASN A 1 105 ? -0.824 1.409 33.794 1.00 30.98 105 ASN A CA 1
ATOM 801 C C . ASN A 1 105 ? -0.267 1.884 32.447 1.00 30.98 105 ASN A C 1
ATOM 803 O O . ASN A 1 105 ? 0.927 2.136 32.304 1.00 30.98 105 ASN A O 1
ATOM 807 N N . ALA A 1 106 ? -1.138 1.964 31.448 1.00 33.19 106 ALA A N 1
ATOM 808 C CA . ALA A 1 106 ? -0.792 2.335 30.082 1.00 33.19 106 ALA A CA 1
ATOM 809 C C . ALA A 1 106 ? -0.641 3.849 29.849 1.00 33.19 106 ALA A C 1
ATOM 811 O O . ALA A 1 106 ? -0.438 4.278 28.718 1.00 33.19 106 ALA A O 1
ATOM 812 N N . GLU A 1 107 ? -0.685 4.666 30.900 1.00 29.70 107 GLU A N 1
ATOM 813 C CA . GLU A 1 107 ? -0.467 6.110 30.813 1.00 29.70 107 GLU A CA 1
ATOM 814 C C . GLU A 1 107 ? 0.823 6.494 31.544 1.00 29.70 107 GLU A C 1
ATOM 816 O O . GLU A 1 107 ? 0.838 6.880 32.712 1.00 29.70 107 GLU A O 1
ATOM 821 N N . GLY A 1 108 ? 1.953 6.345 30.854 1.00 31.81 108 GLY A N 1
ATOM 822 C CA . GLY A 1 108 ? 3.224 6.921 31.279 1.00 31.81 108 GLY A CA 1
ATOM 823 C C . GLY A 1 108 ? 3.470 8.263 30.587 1.00 31.81 108 GLY A C 1
ATOM 824 O O . GLY A 1 108 ? 3.617 8.303 29.373 1.00 31.81 108 GLY A O 1
ATOM 825 N N . ASN A 1 109 ? 3.600 9.352 31.350 1.00 32.22 109 ASN A N 1
ATOM 826 C CA . ASN A 1 109 ? 3.888 10.715 30.860 1.00 32.22 109 ASN A CA 1
ATOM 827 C C . ASN A 1 109 ? 5.332 10.933 30.328 1.00 32.22 109 ASN A C 1
ATOM 829 O O . ASN A 1 109 ? 5.828 12.059 30.365 1.00 32.22 109 ASN A O 1
ATOM 833 N N . LYS A 1 110 ? 6.052 9.897 29.862 1.00 31.80 110 LYS A N 1
ATOM 834 C CA . LYS A 1 110 ? 7.396 10.066 29.262 1.00 31.80 110 LYS A CA 1
ATOM 835 C C . LYS A 1 110 ? 7.511 9.388 27.890 1.00 31.80 110 LYS A C 1
ATOM 837 O O . LYS A 1 110 ? 6.923 8.323 27.711 1.00 31.80 110 LYS A O 1
ATOM 842 N N . PRO A 1 111 ? 8.286 9.962 26.946 1.00 33.00 111 PRO A N 1
ATOM 843 C CA . PRO A 1 111 ? 8.525 9.359 25.636 1.00 33.00 111 PRO A CA 1
ATOM 844 C C . PRO A 1 111 ? 9.227 8.003 25.778 1.00 33.00 111 PRO A C 1
ATOM 846 O O . PRO A 1 111 ? 10.253 7.904 26.449 1.00 33.00 111 PRO A O 1
ATOM 849 N N . LEU A 1 112 ? 8.675 6.967 25.146 1.00 35.28 112 LEU A N 1
ATOM 850 C CA . LEU A 1 112 ? 9.308 5.654 25.015 1.00 35.28 112 LEU A CA 1
ATOM 851 C C . LEU A 1 112 ? 10.408 5.739 23.939 1.00 35.28 112 LEU A C 1
ATOM 853 O O . LEU A 1 112 ? 10.184 6.344 22.895 1.00 35.28 112 LEU A O 1
ATOM 857 N N . THR A 1 113 ? 11.580 5.144 24.177 1.00 33.06 113 THR A N 1
ATOM 858 C CA . THR A 1 113 ? 12.691 5.090 23.205 1.00 33.06 113 THR A CA 1
ATOM 859 C C . THR A 1 113 ? 12.919 3.658 22.733 1.00 33.06 113 THR A C 1
ATOM 861 O O . THR A 1 113 ? 13.171 2.781 23.561 1.00 33.06 113 THR A O 1
ATOM 864 N N . PHE A 1 114 ? 12.868 3.432 21.419 1.00 37.06 114 PHE A N 1
ATOM 865 C CA . PHE A 1 114 ? 12.962 2.107 20.794 1.00 37.06 114 PHE A CA 1
ATOM 866 C C . PHE A 1 114 ? 14.296 1.936 20.074 1.00 37.06 114 PHE A C 1
ATOM 868 O O . PHE A 1 114 ? 14.860 2.894 19.536 1.00 37.06 114 PHE A O 1
ATOM 875 N N . ARG A 1 115 ? 14.801 0.699 20.051 1.00 35.44 115 ARG A N 1
ATOM 876 C CA . ARG A 1 115 ? 15.971 0.349 19.246 1.00 35.44 115 ARG A CA 1
ATOM 877 C C . ARG A 1 115 ? 15.582 0.477 17.771 1.00 35.44 115 ARG A C 1
ATOM 879 O O . ARG A 1 115 ? 14.595 -0.113 17.341 1.00 35.44 115 ARG A O 1
ATOM 886 N N . LYS A 1 116 ? 16.343 1.260 17.004 1.00 37.19 116 LYS A N 1
ATOM 887 C CA . LYS A 1 116 ? 16.230 1.253 15.539 1.00 37.19 116 LYS A CA 1
ATOM 888 C C . LYS A 1 116 ? 16.512 -0.174 15.046 1.00 37.19 116 LYS A C 1
ATOM 890 O O . LYS A 1 116 ? 17.422 -0.780 15.612 1.00 37.19 116 LYS A O 1
ATOM 895 N N . PRO A 1 117 ? 15.780 -0.698 14.045 1.00 40.56 117 PRO A N 1
ATOM 896 C CA . PRO A 1 117 ? 16.138 -1.966 13.420 1.00 40.56 117 PRO A CA 1
ATOM 897 C C . PRO A 1 117 ? 17.623 -1.942 13.066 1.00 40.56 117 PRO A C 1
ATOM 899 O O . PRO A 1 117 ? 18.126 -0.925 12.568 1.00 40.56 117 PRO A O 1
ATOM 902 N N . ASP A 1 118 ? 18.330 -3.015 13.399 1.00 36.88 118 ASP A N 1
ATOM 903 C CA . ASP A 1 118 ? 19.692 -3.179 12.915 1.00 36.88 118 ASP A CA 1
ATOM 904 C C . ASP A 1 118 ? 19.600 -3.182 11.382 1.00 36.88 118 ASP A C 1
ATOM 906 O O . ASP A 1 118 ? 18.805 -3.946 10.872 1.00 36.88 118 ASP A O 1
ATOM 910 N N . ASP A 1 119 ? 20.376 -2.338 10.684 1.00 42.97 119 ASP A N 1
ATOM 911 C CA . ASP A 1 119 ? 20.624 -2.399 9.224 1.00 42.97 119 ASP A CA 1
A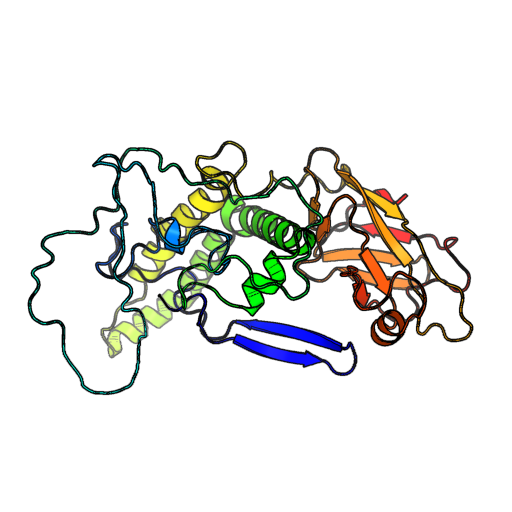TOM 912 C C . ASP A 1 119 ? 19.795 -1.586 8.196 1.00 42.97 119 ASP A C 1
ATOM 914 O O . ASP A 1 119 ? 20.044 -1.741 6.999 1.00 42.97 119 ASP A O 1
ATOM 918 N N . TRP A 1 120 ? 18.989 -0.585 8.591 1.00 41.38 120 TRP A N 1
ATOM 919 C CA . TRP A 1 120 ? 18.315 0.349 7.642 1.00 41.38 120 TRP A CA 1
ATOM 920 C C . TRP A 1 120 ? 19.251 0.984 6.576 1.00 41.38 120 TRP A C 1
ATOM 922 O O . TRP A 1 120 ? 18.803 1.543 5.578 1.00 41.38 120 TRP A O 1
ATOM 932 N N . SER A 1 121 ? 20.570 0.926 6.777 1.00 39.88 121 SER A N 1
ATOM 933 C CA . SER A 1 121 ? 21.599 1.408 5.856 1.00 39.88 121 SER A CA 1
ATOM 934 C C . SER A 1 121 ? 21.867 0.528 4.626 1.00 39.88 121 SER A C 1
ATOM 936 O O . SER A 1 121 ? 22.612 0.981 3.762 1.00 39.88 121 SER A O 1
ATOM 938 N N . ASN A 1 122 ? 21.338 -0.701 4.533 1.00 37.97 122 ASN A N 1
ATOM 939 C CA . ASN A 1 122 ? 21.538 -1.559 3.357 1.00 37.97 122 ASN A CA 1
ATOM 940 C C . ASN A 1 122 ? 20.213 -1.880 2.639 1.00 37.97 122 ASN A C 1
ATOM 942 O O . ASN A 1 122 ? 19.625 -2.941 2.865 1.00 37.97 122 ASN A O 1
ATOM 946 N N . PRO A 1 123 ? 19.753 -0.998 1.734 1.00 36.72 123 PRO A N 1
ATOM 947 C CA . PRO A 1 123 ? 18.525 -1.209 0.982 1.00 36.72 123 PRO A CA 1
ATOM 948 C C . PRO A 1 123 ? 18.576 -2.388 -0.006 1.00 36.72 123 PRO A C 1
ATOM 950 O O . PRO A 1 123 ? 17.544 -2.738 -0.564 1.00 36.72 123 PRO A O 1
ATOM 953 N N . ASP A 1 124 ? 19.721 -3.057 -0.157 1.00 35.56 124 ASP A N 1
ATOM 954 C CA . ASP A 1 124 ? 19.904 -4.207 -1.049 1.00 35.56 124 ASP A CA 1
ATOM 955 C C . ASP A 1 124 ? 20.098 -5.531 -0.296 1.00 35.56 124 ASP A C 1
ATOM 957 O O . ASP A 1 124 ? 20.481 -6.543 -0.894 1.00 35.56 124 ASP A O 1
ATOM 961 N N . ARG A 1 125 ? 19.859 -5.574 1.024 1.00 43.06 125 ARG A N 1
ATOM 962 C CA . ARG A 1 125 ? 19.879 -6.853 1.737 1.00 43.06 125 ARG A CA 1
ATOM 963 C C . ARG A 1 125 ? 18.737 -7.710 1.207 1.00 43.06 125 ARG A C 1
ATOM 965 O O . ARG A 1 125 ? 17.566 -7.416 1.409 1.00 43.06 125 ARG A O 1
ATOM 972 N N . VAL A 1 126 ? 19.104 -8.792 0.533 1.00 48.78 126 VAL A N 1
ATOM 973 C CA . VAL A 1 126 ? 18.181 -9.872 0.229 1.00 48.78 126 VAL A CA 1
ATOM 974 C C . VAL A 1 126 ? 18.645 -11.101 0.984 1.00 48.78 126 VAL A C 1
ATOM 976 O O . VAL A 1 126 ? 19.676 -11.697 0.659 1.00 48.78 126 VAL A O 1
ATOM 979 N N . GLN A 1 127 ? 17.893 -11.491 2.010 1.00 49.56 127 GLN A N 1
ATOM 980 C CA . GLN A 1 127 ? 18.121 -12.756 2.699 1.00 49.56 127 GLN A CA 1
ATOM 981 C C . GLN A 1 127 ? 17.543 -13.909 1.873 1.00 49.56 127 GLN A C 1
ATOM 983 O O . GLN A 1 127 ? 16.514 -14.496 2.197 1.00 49.56 127 GLN A O 1
ATOM 988 N N . TYR A 1 128 ? 18.210 -14.266 0.774 1.00 43.19 128 TYR A N 1
ATOM 989 C CA . TYR A 1 128 ? 17.897 -15.504 0.067 1.00 43.19 128 TYR A CA 1
ATOM 990 C C . TYR A 1 128 ? 18.373 -16.698 0.909 1.00 43.19 128 TYR A C 1
ATOM 992 O O . TYR A 1 128 ? 19.546 -17.058 0.892 1.00 43.19 128 TYR A O 1
ATOM 1000 N N . GLY A 1 129 ? 17.463 -17.322 1.657 1.00 43.53 129 GLY A N 1
ATOM 1001 C CA . GLY A 1 129 ? 17.704 -18.629 2.282 1.00 43.53 129 GLY A CA 1
ATOM 1002 C C . GLY A 1 129 ? 18.351 -18.621 3.672 1.00 43.53 129 GLY A C 1
ATOM 1003 O O . GLY A 1 129 ? 18.472 -19.689 4.271 1.00 43.53 129 GLY A O 1
ATOM 1004 N N . SER A 1 130 ? 18.690 -17.455 4.221 1.00 49.78 130 SER A N 1
ATOM 1005 C CA . SER A 1 130 ? 19.036 -17.308 5.640 1.00 49.78 130 SER A CA 1
ATOM 1006 C C . SER A 1 130 ? 17.807 -16.821 6.396 1.00 49.78 130 SER A C 1
ATOM 1008 O O . SER A 1 130 ? 17.186 -15.847 5.987 1.00 49.78 130 SER A O 1
ATOM 1010 N N . ARG A 1 131 ? 17.424 -17.511 7.475 1.00 50.22 131 ARG A N 1
ATOM 1011 C CA . ARG A 1 131 ? 16.357 -17.017 8.355 1.00 50.22 131 ARG A CA 1
ATOM 1012 C C . ARG A 1 131 ? 16.824 -15.721 9.009 1.00 50.22 131 ARG A C 1
ATOM 1014 O O . ARG A 1 131 ? 17.952 -15.685 9.505 1.00 50.22 131 ARG A O 1
ATOM 1021 N N . SER A 1 132 ? 15.940 -14.730 9.066 1.00 52.03 132 SER A N 1
ATOM 1022 C CA . SER A 1 132 ? 16.133 -13.560 9.910 1.00 52.03 132 SER A CA 1
ATOM 1023 C C . SER A 1 132 ? 16.462 -13.958 11.362 1.00 52.03 132 SER A C 1
ATOM 1025 O O . SER A 1 132 ? 16.101 -15.047 11.836 1.00 52.03 132 SER A O 1
ATOM 1027 N N . VAL A 1 133 ? 17.213 -13.097 12.056 1.00 54.62 133 VAL A N 1
ATOM 1028 C CA . VAL A 1 133 ? 17.633 -13.325 13.442 1.00 54.62 133 VAL A CA 1
ATOM 1029 C C . VAL A 1 133 ? 16.381 -13.338 14.317 1.00 54.62 133 VAL A C 1
ATOM 1031 O O . VAL A 1 133 ? 15.624 -12.380 14.393 1.00 54.62 133 VAL A O 1
ATOM 1034 N N . ILE A 1 134 ? 16.148 -14.493 14.927 1.00 53.91 134 ILE A N 1
ATOM 1035 C CA . ILE A 1 134 ? 14.838 -14.977 15.357 1.00 53.91 134 ILE A CA 1
ATOM 1036 C C . ILE A 1 134 ? 14.276 -14.096 16.490 1.00 53.91 134 ILE A C 1
ATOM 1038 O O . ILE A 1 134 ? 14.698 -14.232 17.640 1.00 53.91 134 ILE A O 1
ATOM 1042 N N . GLY A 1 135 ? 13.276 -13.255 16.198 1.00 50.69 135 GLY A N 1
ATOM 1043 C CA . GLY A 1 135 ? 12.299 -12.837 17.212 1.00 50.69 135 GLY A CA 1
ATOM 1044 C C . GLY A 1 135 ? 11.688 -14.081 17.873 1.00 50.69 135 GLY A C 1
ATOM 1045 O O . GLY A 1 135 ? 11.606 -15.128 17.233 1.00 50.69 135 GLY A O 1
ATOM 1046 N N . ALA A 1 136 ? 11.308 -14.037 19.155 1.00 50.59 136 ALA A N 1
ATOM 1047 C CA . ALA A 1 136 ? 10.925 -15.245 19.899 1.00 50.59 136 ALA A CA 1
ATOM 1048 C C . ALA A 1 136 ? 9.907 -16.119 19.116 1.00 50.59 136 ALA A C 1
ATOM 1050 O O . ALA A 1 136 ? 8.949 -15.576 18.554 1.00 50.59 136 ALA A O 1
ATOM 1051 N N . PRO A 1 137 ? 10.080 -17.457 19.023 1.00 52.97 137 PRO A N 1
ATOM 1052 C CA . PRO A 1 137 ? 9.172 -18.317 18.264 1.00 52.97 137 PRO A CA 1
ATOM 1053 C C . PRO A 1 137 ? 7.697 -18.059 18.600 1.00 52.97 137 PRO A C 1
ATOM 1055 O O . PRO A 1 137 ? 7.308 -18.082 19.766 1.00 52.97 137 PRO A O 1
ATOM 1058 N N . GLY A 1 138 ? 6.879 -17.821 17.571 1.00 57.00 138 GLY A N 1
ATOM 1059 C CA . GLY A 1 138 ? 5.453 -17.504 17.723 1.00 57.00 138 GLY A CA 1
ATOM 1060 C C . GLY A 1 138 ? 5.119 -16.012 17.816 1.00 57.00 138 GLY A C 1
ATOM 1061 O O . GLY A 1 138 ? 3.944 -15.676 17.937 1.00 57.00 138 GLY A O 1
ATOM 1062 N N . THR A 1 139 ? 6.110 -15.121 17.731 1.00 57.94 139 THR A N 1
ATOM 1063 C CA . THR A 1 139 ? 5.878 -13.665 17.688 1.00 57.94 139 THR A CA 1
ATOM 1064 C C . THR A 1 139 ? 5.766 -13.134 16.253 1.00 57.94 139 THR A C 1
ATOM 1066 O O . THR A 1 139 ? 5.041 -12.188 15.988 1.00 57.94 139 THR A O 1
ATOM 1069 N N . PHE A 1 140 ? 6.365 -13.786 15.259 1.00 67.88 140 PHE A N 1
ATOM 1070 C CA . PHE A 1 140 ? 6.387 -13.301 13.874 1.00 67.88 140 PHE A CA 1
ATOM 1071 C C . PHE A 1 140 ? 5.707 -14.261 12.889 1.00 67.88 140 PHE A C 1
ATOM 1073 O O . PHE A 1 140 ? 5.382 -15.405 13.213 1.00 67.88 140 PHE A O 1
ATOM 1080 N N . ASN A 1 141 ? 5.469 -13.781 11.667 1.00 76.19 141 ASN A N 1
ATOM 1081 C CA . ASN A 1 141 ? 4.883 -14.572 10.588 1.00 76.19 141 ASN A CA 1
ATOM 1082 C C . ASN A 1 141 ? 5.915 -14.773 9.477 1.00 76.19 141 ASN A C 1
ATOM 1084 O O . ASN A 1 141 ? 6.276 -13.802 8.830 1.00 76.19 141 ASN A O 1
ATOM 1088 N N . HIS A 1 142 ? 6.326 -16.013 9.198 1.00 76.50 142 HIS A N 1
ATOM 1089 C CA . HIS A 1 142 ? 7.372 -16.306 8.205 1.00 76.50 142 HIS A CA 1
ATOM 1090 C C . HIS A 1 142 ? 7.124 -15.715 6.809 1.00 76.50 142 HIS A C 1
ATOM 1092 O O . HIS A 1 142 ? 8.076 -15.354 6.127 1.00 76.50 142 HIS A O 1
ATOM 1098 N N . LEU A 1 143 ? 5.866 -15.622 6.366 1.00 78.69 143 LEU A N 1
ATOM 1099 C CA . LEU A 1 143 ? 5.548 -15.026 5.068 1.00 78.69 143 LEU A CA 1
ATOM 1100 C C . LEU A 1 143 ? 5.651 -13.496 5.115 1.00 78.69 143 LEU A C 1
ATOM 1102 O O . LEU A 1 143 ? 6.192 -12.905 4.191 1.00 78.69 143 LEU A O 1
ATOM 1106 N N . THR A 1 144 ? 5.142 -12.854 6.172 1.00 79.88 144 THR A N 1
ATOM 1107 C CA . THR A 1 144 ? 5.325 -11.407 6.387 1.00 79.88 144 THR A CA 1
ATOM 1108 C C . THR A 1 144 ? 6.808 -11.058 6.496 1.00 79.88 144 THR A C 1
ATOM 1110 O O . THR A 1 144 ? 7.254 -10.107 5.867 1.00 79.88 144 THR A O 1
ATOM 1113 N N . ASP A 1 145 ? 7.552 -11.862 7.247 1.00 76.44 145 ASP A N 1
ATOM 1114 C CA . ASP A 1 145 ? 8.988 -11.732 7.473 1.00 76.44 145 ASP A CA 1
ATOM 1115 C C . ASP A 1 145 ? 9.755 -11.796 6.149 1.00 76.44 145 ASP A C 1
ATOM 1117 O O . ASP A 1 145 ? 10.408 -10.832 5.778 1.00 76.44 145 ASP A O 1
ATOM 1121 N N . ALA A 1 146 ? 9.527 -12.835 5.336 1.00 76.81 146 ALA A N 1
ATOM 1122 C CA . ALA A 1 146 ? 10.147 -12.963 4.015 1.00 76.81 146 ALA A CA 1
ATOM 1123 C C . ALA A 1 146 ? 9.811 -11.803 3.054 1.00 76.81 146 ALA A C 1
ATOM 1125 O O . ALA A 1 146 ? 10.595 -11.490 2.160 1.00 76.81 146 ALA A O 1
ATOM 1126 N N . ILE A 1 147 ? 8.638 -11.174 3.207 1.00 80.44 147 ILE A N 1
ATOM 1127 C CA . ILE A 1 147 ? 8.261 -9.983 2.433 1.00 80.44 147 ILE A CA 1
ATOM 1128 C C . ILE A 1 147 ? 9.002 -8.747 2.951 1.00 80.44 147 ILE A C 1
ATOM 1130 O O . ILE A 1 147 ? 9.396 -7.906 2.150 1.00 80.44 147 ILE A O 1
ATOM 1134 N N . PHE A 1 148 ? 9.180 -8.591 4.260 1.00 79.94 148 PHE A N 1
ATOM 1135 C CA . PHE A 1 148 ? 9.863 -7.431 4.836 1.00 79.94 148 PHE A CA 1
ATOM 1136 C C . PHE A 1 148 ? 11.392 -7.544 4.802 1.00 79.94 148 PHE A C 1
ATOM 1138 O O . PHE A 1 148 ? 12.054 -6.513 4.696 1.00 79.94 148 PHE A O 1
ATOM 1145 N N . ASP A 1 149 ? 11.936 -8.759 4.738 1.00 74.56 149 ASP A N 1
ATOM 1146 C CA . ASP A 1 149 ? 13.354 -9.058 4.492 1.00 74.56 149 ASP A CA 1
ATOM 1147 C C . ASP A 1 149 ? 13.858 -8.548 3.133 1.00 74.56 149 ASP A C 1
ATOM 1149 O O . ASP A 1 149 ? 15.063 -8.509 2.891 1.00 74.56 149 ASP A O 1
ATOM 1153 N N . VAL A 1 150 ? 12.951 -8.165 2.231 1.00 75.75 150 VAL A N 1
ATOM 1154 C CA . VAL A 1 150 ? 13.283 -7.447 1.001 1.00 75.75 150 VAL A CA 1
ATOM 1155 C C . VAL A 1 150 ? 13.019 -5.958 1.232 1.00 75.75 150 VAL A C 1
ATOM 1157 O O . VAL A 1 150 ? 11.879 -5.515 1.395 1.00 75.75 150 VAL A O 1
ATOM 1160 N N . THR A 1 151 ? 14.074 -5.143 1.223 1.00 75.81 151 THR A N 1
ATOM 1161 C CA . THR A 1 151 ? 13.955 -3.708 1.534 1.00 75.81 151 THR A CA 1
ATOM 1162 C C . THR A 1 151 ? 12.976 -2.990 0.613 1.00 75.81 151 THR A C 1
ATOM 1164 O O . THR A 1 151 ? 12.173 -2.182 1.080 1.00 75.81 151 THR A O 1
ATOM 1167 N N . ALA A 1 152 ? 12.992 -3.301 -0.688 1.00 78.44 152 ALA A N 1
ATOM 1168 C CA . ALA A 1 152 ? 12.081 -2.689 -1.647 1.00 78.44 152 ALA A CA 1
ATOM 1169 C C . ALA A 1 152 ? 10.616 -2.874 -1.217 1.00 78.44 152 ALA A C 1
ATOM 1171 O O . ALA A 1 152 ? 9.874 -1.899 -1.125 1.00 78.44 152 ALA A O 1
ATOM 1172 N N . THR A 1 153 ? 10.202 -4.090 -0.860 1.00 84.19 153 THR A N 1
ATOM 1173 C CA . THR A 1 153 ? 8.831 -4.389 -0.420 1.00 84.19 153 THR A CA 1
ATOM 1174 C C . THR A 1 153 ? 8.518 -3.831 0.967 1.00 84.19 153 THR A C 1
ATOM 1176 O O . THR A 1 153 ? 7.389 -3.384 1.184 1.00 84.19 153 THR A O 1
ATOM 1179 N N . ARG A 1 154 ? 9.493 -3.751 1.886 1.00 84.50 154 ARG A N 1
ATOM 1180 C CA . ARG A 1 154 ? 9.330 -3.040 3.172 1.00 84.50 154 ARG A CA 1
ATOM 1181 C C . ARG A 1 154 ? 9.071 -1.542 2.952 1.00 84.50 154 ARG A C 1
ATOM 1183 O O . ARG A 1 154 ? 8.132 -0.992 3.531 1.00 84.50 154 ARG A O 1
ATOM 1190 N N . ILE A 1 155 ? 9.819 -0.889 2.057 1.00 85.19 155 ILE A N 1
ATOM 1191 C CA . ILE A 1 155 ? 9.601 0.520 1.679 1.00 85.19 155 ILE A CA 1
ATOM 1192 C C . ILE A 1 155 ? 8.239 0.695 0.998 1.00 85.19 155 ILE A C 1
ATOM 1194 O O . ILE A 1 155 ? 7.495 1.611 1.358 1.00 85.19 155 ILE A O 1
ATOM 1198 N N . MET A 1 156 ? 7.879 -0.188 0.057 1.00 89.88 156 MET A N 1
ATOM 1199 C CA . MET A 1 156 ? 6.566 -0.170 -0.602 1.00 89.88 156 MET A CA 1
ATOM 1200 C C . MET A 1 156 ? 5.433 -0.247 0.428 1.00 89.88 156 MET A C 1
ATOM 1202 O O . MET A 1 156 ? 4.497 0.552 0.383 1.00 89.88 156 MET A O 1
ATOM 1206 N N . TYR A 1 157 ? 5.541 -1.153 1.401 1.00 92.06 157 TYR A N 1
ATOM 1207 C CA . TYR A 1 157 ? 4.563 -1.292 2.474 1.00 92.06 157 TYR A CA 1
ATOM 1208 C C . TYR A 1 157 ? 4.440 -0.021 3.324 1.00 92.06 157 TYR A C 1
ATOM 1210 O O . TYR A 1 157 ? 3.332 0.490 3.494 1.00 92.06 157 TYR A O 1
ATOM 1218 N N . LEU A 1 158 ? 5.553 0.531 3.821 1.00 91.00 158 LEU A N 1
ATOM 1219 C CA . LEU A 1 158 ? 5.529 1.719 4.683 1.00 91.00 158 LEU A CA 1
ATOM 1220 C C . LEU A 1 158 ? 5.028 2.962 3.938 1.00 91.00 158 LEU A C 1
ATOM 1222 O O . LEU A 1 158 ? 4.248 3.742 4.490 1.00 91.00 158 LEU A O 1
ATOM 1226 N N . ARG A 1 159 ? 5.406 3.128 2.665 1.00 93.44 159 ARG A N 1
ATOM 1227 C CA . ARG A 1 159 ? 4.863 4.177 1.793 1.00 93.44 159 ARG A CA 1
ATOM 1228 C C . ARG A 1 159 ? 3.362 4.013 1.597 1.00 93.44 159 ARG A C 1
ATOM 1230 O O . ARG A 1 159 ? 2.625 4.977 1.791 1.00 93.44 159 ARG A O 1
ATOM 1237 N N . ARG A 1 160 ? 2.891 2.806 1.269 1.00 95.69 160 ARG A N 1
ATOM 1238 C CA . ARG A 1 160 ? 1.458 2.544 1.094 1.00 95.69 160 ARG A CA 1
ATOM 1239 C C . ARG A 1 160 ? 0.688 2.790 2.388 1.00 95.69 160 ARG A C 1
ATOM 1241 O O . ARG A 1 160 ? -0.365 3.423 2.359 1.00 95.69 160 ARG A O 1
ATOM 1248 N N . LEU A 1 161 ? 1.213 2.341 3.526 1.00 94.38 161 LEU A N 1
ATOM 1249 C CA . LEU A 1 161 ? 0.615 2.588 4.834 1.00 94.38 161 LEU A CA 1
ATOM 1250 C C . LEU A 1 161 ? 0.525 4.087 5.125 1.00 94.38 161 LEU A C 1
ATOM 1252 O O . LEU A 1 161 ? -0.520 4.538 5.584 1.00 94.38 161 LEU A O 1
ATOM 1256 N N . ARG A 1 162 ? 1.563 4.869 4.801 1.00 95.12 162 ARG A N 1
ATOM 1257 C CA . ARG A 1 162 ? 1.523 6.330 4.919 1.00 95.12 162 ARG A CA 1
ATOM 1258 C C . ARG A 1 162 ? 0.421 6.948 4.054 1.00 95.12 162 ARG A C 1
ATOM 1260 O O . ARG A 1 162 ? -0.402 7.688 4.585 1.00 95.12 162 ARG A O 1
ATOM 1267 N N . THR A 1 163 ? 0.348 6.596 2.770 1.00 95.44 163 THR A N 1
ATOM 1268 C CA . THR A 1 163 ? -0.693 7.090 1.850 1.00 95.44 163 THR A CA 1
ATOM 1269 C C . THR A 1 163 ? -2.099 6.761 2.356 1.00 95.44 163 THR A C 1
ATOM 1271 O O . THR A 1 163 ? -2.997 7.606 2.352 1.00 95.44 163 THR A O 1
ATOM 1274 N N . LEU A 1 164 ? -2.303 5.533 2.839 1.00 96.25 164 LEU A N 1
ATOM 1275 C CA . LEU A 1 164 ? -3.573 5.120 3.426 1.00 96.25 164 LEU A CA 1
ATOM 1276 C C . LEU A 1 164 ? -3.849 5.841 4.748 1.00 96.25 164 LEU A C 1
ATOM 1278 O O . LEU A 1 164 ? -4.998 6.189 5.000 1.00 96.25 164 LEU A O 1
ATOM 1282 N N . ALA A 1 165 ? -2.834 6.107 5.570 1.00 95.62 165 ALA A N 1
ATOM 1283 C CA . ALA A 1 165 ? -2.999 6.844 6.814 1.00 95.62 165 ALA A CA 1
ATOM 1284 C C . ALA A 1 165 ? -3.461 8.285 6.557 1.00 95.62 165 ALA A C 1
ATOM 1286 O O . ALA A 1 165 ? -4.449 8.723 7.150 1.00 95.62 165 ALA A O 1
ATOM 1287 N N . ASP A 1 166 ? -2.815 8.985 5.620 1.00 96.44 166 ASP A N 1
ATOM 1288 C CA . ASP A 1 166 ? -3.198 10.342 5.219 1.00 96.44 166 ASP A CA 1
ATOM 1289 C C . ASP A 1 166 ? -4.647 10.359 4.683 1.00 96.44 166 ASP A C 1
ATOM 1291 O O . ASP A 1 166 ? -5.462 11.182 5.103 1.00 96.44 166 ASP A O 1
ATOM 1295 N N . LYS A 1 167 ? -5.021 9.391 3.831 1.00 95.00 167 LYS A N 1
ATOM 1296 C CA . LYS A 1 167 ? -6.380 9.279 3.268 1.00 95.00 167 LYS A CA 1
ATOM 1297 C C . LYS A 1 167 ? -7.448 8.924 4.306 1.00 95.00 167 LYS A C 1
ATOM 1299 O O . LYS A 1 167 ? -8.533 9.499 4.305 1.00 95.00 167 LYS A O 1
ATOM 1304 N N . TYR A 1 168 ? -7.193 7.933 5.153 1.00 95.88 168 TYR A N 1
ATOM 1305 C CA . TYR A 1 168 ? -8.223 7.349 6.015 1.00 95.88 168 TYR A CA 1
ATOM 1306 C C . TYR A 1 168 ? -8.331 8.021 7.383 1.00 95.88 168 TYR A C 1
ATOM 1308 O O . TYR A 1 168 ? -9.448 8.194 7.880 1.00 95.88 168 TYR A O 1
ATOM 1316 N N . TYR A 1 169 ? -7.201 8.438 7.954 1.00 94.19 169 TYR A N 1
ATOM 1317 C CA . TYR A 1 169 ? -7.143 9.147 9.232 1.00 94.19 169 TYR A CA 1
ATOM 1318 C C . TYR A 1 169 ? -6.984 10.654 9.024 1.00 94.19 169 TYR A C 1
ATOM 1320 O O . TYR A 1 169 ? -7.775 11.416 9.572 1.00 94.19 169 TYR A O 1
ATOM 1328 N N . GLY A 1 170 ? -6.037 11.088 8.184 1.00 95.00 170 GLY A N 1
ATOM 1329 C CA . GLY A 1 170 ? -5.735 12.512 7.979 1.00 95.00 170 GLY A CA 1
ATOM 1330 C C . GLY A 1 170 ? -6.904 13.308 7.389 1.00 95.00 170 GLY A C 1
ATOM 1331 O O . GLY A 1 170 ? -7.180 14.421 7.821 1.00 95.00 170 GLY A O 1
ATOM 1332 N N . GLN A 1 171 ? -7.659 12.708 6.464 1.00 95.12 171 GLN A N 1
ATOM 1333 C CA . GLN A 1 171 ? -8.879 13.302 5.892 1.00 95.12 171 GLN A CA 1
ATOM 1334 C C . GLN A 1 171 ? -10.158 12.917 6.655 1.00 95.12 171 GLN A C 1
ATOM 1336 O O . GLN A 1 171 ? -11.269 13.135 6.169 1.00 95.12 171 GLN A O 1
ATOM 1341 N N . ASN A 1 172 ? -10.026 12.304 7.837 1.00 94.69 172 ASN A N 1
ATOM 1342 C CA . ASN A 1 172 ? -11.139 11.879 8.687 1.00 94.69 172 ASN A CA 1
ATOM 1343 C C . ASN A 1 172 ? -12.144 10.929 7.988 1.00 94.69 172 ASN A C 1
ATOM 1345 O O . ASN A 1 172 ? -13.316 10.840 8.362 1.00 94.69 172 ASN A O 1
ATOM 1349 N N . ARG A 1 173 ? -11.708 10.204 6.948 1.00 96.31 173 ARG A N 1
ATOM 1350 C CA . ARG A 1 173 ? -12.587 9.373 6.114 1.00 96.31 173 ARG A CA 1
ATOM 1351 C C . ARG A 1 173 ? -13.169 8.188 6.883 1.00 96.31 173 ARG A C 1
ATOM 1353 O O . ARG A 1 173 ? -14.347 7.886 6.707 1.00 96.31 173 ARG A O 1
ATOM 1360 N N . LEU A 1 174 ? -12.388 7.542 7.755 1.00 93.44 174 LEU A N 1
ATOM 1361 C CA . LEU A 1 174 ? -12.896 6.449 8.600 1.00 93.44 174 LEU A CA 1
ATOM 1362 C C . LEU A 1 174 ? -13.995 6.923 9.548 1.00 93.44 174 LEU A C 1
ATOM 1364 O O . LEU A 1 174 ? -14.983 6.217 9.739 1.00 93.44 174 LEU A O 1
ATOM 1368 N N . ARG A 1 175 ? -13.864 8.136 10.095 1.00 94.88 175 ARG A N 1
ATOM 1369 C CA . ARG A 1 175 ? -14.888 8.727 10.955 1.00 94.88 175 ARG A CA 1
ATOM 1370 C C . ARG A 1 175 ? -16.182 8.966 10.189 1.00 94.88 175 ARG A C 1
ATOM 1372 O O . ARG A 1 175 ? -17.234 8.545 10.647 1.00 94.88 175 ARG A O 1
ATOM 1379 N N . GLN A 1 176 ? -16.100 9.553 8.995 1.00 97.25 176 GLN A N 1
ATOM 1380 C CA . GLN A 1 176 ? -17.272 9.750 8.134 1.00 97.25 176 GLN A CA 1
ATOM 1381 C C . GLN A 1 176 ? -17.969 8.423 7.802 1.00 97.25 176 GLN A C 1
ATOM 1383 O O . GLN A 1 176 ? -19.195 8.352 7.782 1.00 97.25 176 GLN A O 1
ATOM 1388 N N . MET A 1 177 ? -17.196 7.360 7.548 1.00 96.00 177 MET A N 1
ATOM 1389 C CA . MET A 1 177 ? -17.745 6.023 7.310 1.00 96.00 177 MET A CA 1
ATOM 1390 C C . MET A 1 177 ? -18.447 5.465 8.556 1.00 96.00 177 MET A C 1
ATOM 1392 O O . MET A 1 177 ? -19.538 4.911 8.427 1.00 96.00 177 MET A O 1
ATOM 1396 N N . ALA A 1 178 ? -17.859 5.635 9.745 1.00 94.00 178 ALA A N 1
ATOM 1397 C CA . ALA A 1 178 ? -18.467 5.223 11.009 1.00 94.00 178 ALA A CA 1
ATOM 1398 C C . ALA A 1 178 ? -19.774 5.984 11.293 1.00 94.00 178 ALA A C 1
ATOM 1400 O O . ALA A 1 178 ? -20.776 5.357 11.630 1.00 94.00 178 ALA A O 1
ATOM 1401 N N . ASP A 1 179 ? -19.790 7.302 11.085 1.00 97.25 179 ASP A N 1
ATOM 1402 C CA . ASP A 1 179 ? -20.969 8.158 11.278 1.00 97.25 179 ASP A CA 1
ATOM 1403 C C . ASP A 1 179 ? -22.108 7.765 10.328 1.00 97.25 179 ASP A C 1
ATOM 1405 O O . ASP A 1 179 ? -23.256 7.590 10.750 1.00 97.25 179 ASP A O 1
ATOM 1409 N N . ALA A 1 180 ? -21.788 7.571 9.045 1.00 97.19 180 ALA A N 1
ATOM 1410 C CA . ALA A 1 180 ? -22.758 7.163 8.034 1.00 97.19 180 ALA A CA 1
ATOM 1411 C C . ALA A 1 180 ? -23.340 5.773 8.327 1.00 97.19 180 ALA A C 1
ATOM 1413 O O . ALA A 1 180 ? -24.552 5.569 8.223 1.00 97.19 180 ALA A O 1
ATOM 1414 N N . LEU A 1 181 ? -22.491 4.818 8.724 1.00 95.38 181 LEU A N 1
ATOM 1415 C CA . LEU A 1 181 ? -22.938 3.475 9.077 1.00 95.38 181 LEU A CA 1
ATOM 1416 C C . LEU A 1 181 ? -23.811 3.494 10.335 1.00 95.38 181 LEU A C 1
ATOM 1418 O O . LEU A 1 181 ? -24.892 2.910 10.316 1.00 95.38 181 LEU A O 1
ATOM 1422 N N . TYR A 1 182 ? -23.386 4.193 11.392 1.00 95.31 182 TYR A N 1
ATOM 1423 C CA . TYR A 1 182 ? -24.150 4.303 12.635 1.00 95.31 182 TYR A CA 1
ATOM 1424 C C . TYR A 1 182 ? -25.531 4.918 12.396 1.00 95.31 182 TYR A C 1
ATOM 1426 O O . TYR A 1 182 ? -26.535 4.354 12.823 1.00 95.31 182 TYR A O 1
ATOM 1434 N N . THR A 1 183 ? -25.599 6.005 11.621 1.00 96.56 183 THR A N 1
ATOM 1435 C CA . THR A 1 183 ? -26.866 6.651 11.238 1.00 96.56 183 THR A CA 1
ATOM 1436 C C . THR A 1 183 ? -27.824 5.672 10.559 1.00 96.56 183 THR A C 1
ATOM 1438 O O . THR A 1 183 ? -29.023 5.687 10.827 1.00 96.56 183 THR A O 1
ATOM 1441 N N . LYS A 1 184 ? -27.303 4.785 9.702 1.00 96.19 184 LYS A N 1
ATOM 1442 C CA . LYS A 1 184 ? -28.111 3.788 8.993 1.00 96.19 184 LYS A CA 1
ATOM 1443 C C . LYS A 1 184 ? -28.627 2.676 9.911 1.00 96.19 184 LYS A C 1
ATOM 1445 O O . LYS A 1 184 ? -29.749 2.215 9.717 1.00 96.19 184 LYS A O 1
ATOM 1450 N N . ILE A 1 185 ? -27.817 2.214 10.865 1.00 94.50 185 ILE A N 1
ATOM 1451 C CA . ILE A 1 185 ? -28.147 1.037 11.688 1.00 94.50 185 ILE A CA 1
ATOM 1452 C C . ILE A 1 185 ? -28.863 1.387 12.995 1.00 94.50 185 ILE A C 1
ATOM 1454 O O . ILE A 1 185 ? -29.552 0.533 13.542 1.00 94.50 185 ILE A O 1
ATOM 1458 N N . GLN A 1 186 ? -28.727 2.612 13.508 1.00 94.75 186 GLN A N 1
ATOM 1459 C CA . GLN A 1 186 ? -29.233 2.974 14.834 1.00 94.75 186 GLN A CA 1
ATOM 1460 C C . GLN A 1 186 ? -30.750 2.752 15.003 1.00 94.75 186 GLN A C 1
ATOM 1462 O O . GLN A 1 186 ? -31.126 2.182 16.029 1.00 94.75 186 GLN A O 1
ATOM 1467 N N . PRO A 1 187 ? -31.631 3.091 14.036 1.00 94.31 187 PRO A N 1
ATOM 1468 C CA . PRO A 1 187 ? -33.069 2.871 14.205 1.00 94.31 187 PRO A CA 1
ATOM 1469 C C . PRO A 1 187 ? -33.437 1.388 14.326 1.00 94.31 187 PRO A C 1
ATOM 1471 O O . PRO A 1 187 ? -34.246 1.017 15.173 1.00 94.31 187 PRO A O 1
ATOM 1474 N N . VAL A 1 188 ? -32.814 0.526 13.513 1.00 93.94 188 VAL A N 1
ATOM 1475 C CA . VAL A 1 188 ? -33.067 -0.924 13.554 1.00 93.94 188 VAL A CA 1
ATOM 1476 C C . VAL A 1 188 ? -32.420 -1.578 14.774 1.00 93.94 188 VAL A C 1
ATOM 1478 O O . VAL A 1 188 ? -33.049 -2.417 15.407 1.00 93.94 188 VAL A O 1
ATOM 1481 N N . ALA A 1 189 ? -31.231 -1.128 15.186 1.00 93.12 189 ALA A N 1
ATOM 1482 C CA . ALA A 1 189 ? -30.592 -1.582 16.420 1.00 93.12 189 ALA A CA 1
ATOM 1483 C C . ALA A 1 189 ? -31.419 -1.215 17.665 1.00 93.12 189 ALA A C 1
ATOM 1485 O O . ALA A 1 189 ? -31.487 -1.994 18.614 1.00 93.12 189 ALA A O 1
ATOM 1486 N N . ALA A 1 190 ? -32.086 -0.055 17.664 1.00 91.94 190 ALA A N 1
ATOM 1487 C CA . ALA A 1 190 ? -32.992 0.336 18.740 1.00 91.94 190 ALA A CA 1
ATOM 1488 C C . ALA A 1 190 ? -34.215 -0.591 18.821 1.00 91.94 190 ALA A C 1
ATOM 1490 O O . ALA A 1 190 ? -34.570 -1.017 19.920 1.00 91.94 190 ALA A O 1
ATOM 1491 N N . LEU A 1 191 ? -34.816 -0.949 17.678 1.00 93.56 191 LEU A N 1
ATOM 1492 C CA . LEU A 1 191 ? -35.916 -1.920 17.611 1.00 93.56 191 LEU A CA 1
ATOM 1493 C C . LEU A 1 191 ? -35.474 -3.302 18.101 1.00 93.56 191 LEU A C 1
ATOM 1495 O O . LEU A 1 191 ? -36.132 -3.869 18.971 1.00 93.56 191 LEU A O 1
ATOM 1499 N N . ASP A 1 192 ? -34.331 -3.804 17.631 1.00 94.81 192 ASP A N 1
ATOM 1500 C CA . ASP A 1 192 ? -33.764 -5.071 18.103 1.00 94.81 192 ASP A CA 1
ATOM 1501 C C . ASP A 1 192 ? -33.540 -5.051 19.618 1.00 94.81 192 ASP A C 1
ATOM 1503 O O . ASP A 1 192 ? -33.852 -6.013 20.322 1.00 94.81 192 ASP A O 1
ATOM 1507 N N . ASN A 1 193 ? -33.059 -3.931 20.158 1.00 94.69 193 ASN A N 1
ATOM 1508 C CA . ASN A 1 193 ? -32.820 -3.807 21.586 1.00 94.69 193 ASN A CA 1
ATOM 1509 C C . ASN A 1 193 ? -34.112 -3.836 22.426 1.00 94.69 193 ASN A C 1
ATOM 1511 O O . ASN A 1 193 ? -34.061 -4.257 23.581 1.00 94.69 193 ASN A O 1
ATOM 1515 N N . THR A 1 194 ? -35.270 -3.461 21.864 1.00 95.44 194 THR A N 1
ATOM 1516 C CA . THR A 1 194 ? -36.564 -3.626 22.560 1.00 95.44 194 THR A CA 1
ATOM 1517 C C . THR A 1 194 ? -36.923 -5.095 22.793 1.00 95.44 194 THR A C 1
ATOM 1519 O O . THR A 1 194 ? -37.572 -5.412 23.788 1.00 95.44 194 THR A O 1
ATOM 1522 N N . VAL A 1 195 ? -36.462 -5.991 21.914 1.00 95.25 195 VAL A N 1
ATOM 1523 C CA . VAL A 1 195 ? -36.729 -7.434 21.978 1.00 95.25 195 VAL A CA 1
ATOM 1524 C C . VAL A 1 195 ? -35.645 -8.150 22.778 1.00 95.25 195 VAL A C 1
ATOM 1526 O O . VAL A 1 195 ? -35.941 -8.918 23.691 1.00 95.25 195 VAL A O 1
ATOM 1529 N N . TRP A 1 196 ? -34.378 -7.904 22.441 1.00 94.44 196 TRP A N 1
ATOM 1530 C CA . TRP A 1 196 ? -33.258 -8.714 22.924 1.00 94.44 196 TRP A CA 1
ATOM 1531 C C . TRP A 1 196 ? -32.546 -8.132 24.146 1.00 94.44 196 TRP A C 1
ATOM 1533 O O . TRP A 1 196 ? -31.811 -8.863 24.811 1.00 94.44 196 TRP A O 1
ATOM 1543 N N . GLN A 1 197 ? -32.733 -6.838 24.438 1.00 91.69 197 GLN A N 1
ATOM 1544 C CA . GLN A 1 197 ? -32.128 -6.141 25.582 1.00 91.69 197 GLN A CA 1
ATOM 1545 C C . GLN A 1 197 ? -30.596 -6.322 25.667 1.00 91.69 197 GLN A C 1
ATOM 1547 O O . GLN A 1 197 ? -30.032 -6.553 26.738 1.00 91.69 197 GLN A O 1
ATOM 1552 N N . ARG A 1 198 ? -29.903 -6.259 24.520 1.00 84.88 198 ARG A N 1
ATOM 1553 C CA . ARG A 1 198 ? -28.439 -6.450 24.407 1.00 84.88 198 ARG A CA 1
ATOM 1554 C C . ARG A 1 198 ? -27.640 -5.163 24.164 1.00 84.88 198 ARG A C 1
ATOM 1556 O O . ARG A 1 198 ? -26.413 -5.209 24.181 1.00 84.88 198 ARG A O 1
ATOM 1563 N N . GLY A 1 199 ? -28.306 -4.027 23.984 1.00 81.81 199 GLY A N 1
ATOM 1564 C CA . GLY A 1 199 ? -27.722 -2.723 23.665 1.00 81.81 199 GLY A CA 1
ATOM 1565 C C . GLY A 1 199 ? -28.061 -2.241 22.251 1.00 81.81 199 GLY A C 1
ATOM 1566 O O . GLY A 1 199 ? -28.437 -3.022 21.385 1.00 81.81 199 GLY A O 1
ATOM 1567 N N . ASP A 1 200 ? -27.912 -0.937 22.021 1.00 83.06 200 ASP A N 1
ATOM 1568 C CA . ASP A 1 200 ? -28.267 -0.232 20.775 1.00 83.06 200 ASP A CA 1
ATOM 1569 C C . ASP A 1 200 ? -27.048 0.101 19.886 1.00 83.06 200 ASP A C 1
ATOM 1571 O O . ASP A 1 200 ? -27.143 0.869 18.930 1.00 83.06 200 ASP A O 1
ATOM 1575 N N . GLY A 1 201 ? -25.870 -0.430 20.229 1.00 84.88 201 GLY A N 1
ATOM 1576 C CA . GLY A 1 201 ? -24.611 -0.175 19.522 1.00 84.88 201 GLY A CA 1
ATOM 1577 C C . GLY A 1 201 ? -23.984 1.208 19.766 1.00 84.88 201 GLY A C 1
ATOM 1578 O O . GLY A 1 201 ? -22.850 1.436 19.338 1.00 84.88 201 GLY A O 1
ATOM 1579 N N . SER A 1 202 ? -24.645 2.113 20.501 1.00 87.75 202 SER A N 1
ATOM 1580 C CA . SER A 1 202 ? -24.170 3.489 20.734 1.00 87.75 202 SER A CA 1
ATOM 1581 C C . SER A 1 202 ? -22.799 3.544 21.408 1.00 87.75 202 SER A C 1
ATOM 1583 O O . SER A 1 202 ? -21.953 4.372 21.065 1.00 87.75 202 SER A O 1
ATOM 1585 N N . ARG A 1 203 ? -22.546 2.624 22.344 1.00 83.75 203 ARG A N 1
ATOM 1586 C CA . ARG A 1 203 ? -21.260 2.493 23.032 1.00 83.75 203 ARG A CA 1
ATOM 1587 C C . ARG A 1 203 ? -20.123 2.156 22.067 1.00 83.75 203 ARG A C 1
ATOM 1589 O O . ARG A 1 203 ? -19.086 2.807 22.127 1.00 83.75 203 ARG A O 1
ATOM 1596 N N . GLY A 1 204 ? -20.319 1.176 21.183 1.00 82.50 204 GLY A N 1
ATOM 1597 C CA . GLY A 1 204 ? -19.301 0.768 20.210 1.00 82.50 204 GLY A CA 1
ATOM 1598 C C . GLY A 1 204 ? -18.995 1.883 19.213 1.00 82.50 204 GLY A C 1
ATOM 1599 O O . GLY A 1 204 ? -17.833 2.177 18.945 1.00 82.50 204 GLY A O 1
ATOM 1600 N N . TYR A 1 205 ? -20.031 2.582 18.743 1.00 88.56 205 TYR A N 1
ATOM 1601 C CA . TYR A 1 205 ? -19.862 3.766 17.903 1.00 88.56 205 TYR A CA 1
ATOM 1602 C C . TYR A 1 205 ? -19.051 4.869 18.601 1.00 88.56 205 TYR A C 1
ATOM 1604 O O . TYR A 1 205 ? -18.098 5.390 18.017 1.00 88.56 205 TYR A O 1
ATOM 1612 N N . LYS A 1 206 ? -19.372 5.196 19.862 1.00 87.31 206 LYS A N 1
ATOM 1613 C CA . LYS A 1 206 ? -18.589 6.168 20.642 1.00 87.31 206 LYS A CA 1
ATOM 1614 C C . LYS A 1 206 ? -17.130 5.734 20.736 1.00 87.31 206 LYS A C 1
ATOM 1616 O O . LYS A 1 206 ? -16.257 6.504 20.374 1.00 87.31 206 LYS A O 1
ATOM 1621 N N . GLN A 1 207 ? -16.871 4.481 21.095 1.00 81.12 207 GLN A N 1
ATOM 1622 C CA . GLN A 1 207 ? -15.510 3.963 21.211 1.00 81.12 207 GLN A CA 1
ATOM 1623 C C . GLN A 1 207 ? -14.714 4.074 19.899 1.00 81.12 207 GLN A C 1
ATOM 1625 O O . GLN A 1 207 ? -13.588 4.569 19.886 1.00 81.12 207 GLN A O 1
ATOM 1630 N N . ILE A 1 208 ? -15.314 3.685 18.767 1.00 85.06 208 ILE A N 1
ATOM 1631 C CA . ILE A 1 208 ? -14.694 3.813 17.437 1.00 85.06 208 ILE A CA 1
ATOM 1632 C C . ILE A 1 208 ? -14.317 5.269 17.144 1.00 85.06 208 ILE A C 1
ATOM 1634 O O . ILE A 1 208 ? -13.223 5.549 16.649 1.00 85.06 208 ILE A O 1
ATOM 1638 N N . THR A 1 209 ? -15.224 6.195 17.447 1.00 89.38 209 THR A N 1
ATOM 1639 C CA . THR A 1 209 ? -15.118 7.593 17.019 1.00 89.38 209 THR A CA 1
ATOM 1640 C C . THR A 1 209 ? -14.339 8.495 17.970 1.00 89.38 209 THR A C 1
ATOM 1642 O O . THR A 1 209 ? -13.820 9.513 17.511 1.00 89.38 209 THR A O 1
ATOM 1645 N N . THR A 1 210 ? -14.235 8.145 19.254 1.00 83.69 210 THR A N 1
ATOM 1646 C CA . THR A 1 210 ? -13.537 8.951 20.270 1.00 83.69 210 THR A CA 1
ATOM 1647 C C . THR A 1 210 ? -12.210 8.353 20.717 1.00 83.69 210 THR A C 1
ATOM 1649 O O . THR A 1 210 ? -11.382 9.087 21.243 1.00 83.69 210 THR A O 1
ATOM 1652 N N . GLU A 1 211 ? -11.985 7.054 20.505 1.00 77.31 211 GLU A N 1
ATOM 1653 C CA . GLU A 1 211 ? -10.767 6.365 20.947 1.00 77.31 211 GLU A CA 1
ATOM 1654 C C . GLU A 1 211 ? -10.019 5.769 19.758 1.00 77.31 211 GLU A C 1
ATOM 1656 O O . GLU A 1 211 ? -8.961 6.274 19.393 1.00 77.31 211 GLU A O 1
ATOM 1661 N N . PHE A 1 212 ? -10.579 4.752 19.095 1.00 78.88 212 PHE A N 1
ATOM 1662 C CA . PHE A 1 212 ? -9.844 3.973 18.091 1.00 78.88 212 PHE A CA 1
ATOM 1663 C C . PHE A 1 212 ? -9.308 4.817 16.934 1.00 78.88 212 PHE A C 1
ATOM 1665 O O . PHE A 1 212 ? -8.105 4.811 16.666 1.00 78.88 212 PHE A O 1
ATOM 1672 N N . ILE A 1 213 ? -10.191 5.546 16.244 1.00 86.19 213 ILE A N 1
ATOM 1673 C CA . ILE A 1 213 ? -9.793 6.344 15.081 1.00 86.19 213 ILE A CA 1
ATOM 1674 C C . ILE A 1 213 ? -8.813 7.459 15.491 1.00 86.19 213 ILE A C 1
ATOM 1676 O O . ILE A 1 213 ? -7.749 7.537 14.871 1.00 86.19 213 ILE A O 1
ATOM 1680 N N . PRO A 1 214 ? -9.090 8.286 16.524 1.00 84.06 214 PRO A N 1
ATOM 1681 C CA . PRO A 1 214 ? -8.155 9.326 16.953 1.00 84.06 214 PRO A CA 1
ATOM 1682 C C . PRO A 1 214 ? -6.796 8.788 17.415 1.00 84.06 214 PRO A C 1
ATOM 1684 O O . PRO A 1 214 ? -5.761 9.295 16.986 1.00 84.06 214 PRO A O 1
ATOM 1687 N N . ILE A 1 215 ? -6.777 7.740 18.246 1.00 79.62 215 ILE A N 1
ATOM 1688 C CA . ILE A 1 215 ? -5.536 7.173 18.791 1.00 79.62 215 ILE A CA 1
ATOM 1689 C C . ILE A 1 215 ? -4.688 6.577 17.669 1.00 79.62 215 ILE A C 1
ATOM 1691 O O . ILE A 1 215 ? -3.493 6.866 17.577 1.00 79.62 215 ILE A O 1
ATOM 1695 N N . ARG A 1 216 ? -5.291 5.791 16.769 1.00 83.06 216 ARG A N 1
ATOM 1696 C CA . ARG A 1 216 ? -4.552 5.197 15.652 1.00 83.06 216 ARG A CA 1
ATOM 1697 C C . ARG A 1 216 ? -4.082 6.251 14.650 1.00 83.06 216 ARG A C 1
ATOM 1699 O O . ARG A 1 216 ? -2.968 6.142 14.138 1.00 83.06 216 ARG A O 1
ATOM 1706 N N . GLY A 1 217 ? -4.890 7.286 14.419 1.00 86.75 217 GLY A N 1
ATOM 1707 C CA . GLY A 1 217 ? -4.501 8.452 13.630 1.00 86.75 217 GLY A CA 1
ATOM 1708 C C . GLY A 1 217 ? -3.255 9.126 14.201 1.00 86.75 217 GLY A C 1
ATOM 1709 O O . GLY A 1 217 ? -2.272 9.279 13.482 1.00 86.75 217 GLY A O 1
ATOM 1710 N N . LYS A 1 218 ? -3.243 9.420 15.508 1.00 84.06 218 LYS A N 1
ATOM 1711 C CA . LYS A 1 218 ? -2.083 9.983 16.216 1.00 84.06 218 LYS A CA 1
ATOM 1712 C C . LYS A 1 218 ? -0.845 9.088 16.125 1.00 84.06 218 LYS A C 1
ATOM 1714 O O . LYS A 1 218 ? 0.261 9.567 15.879 1.00 84.06 218 LYS A O 1
ATOM 1719 N N . GLN A 1 219 ? -1.003 7.778 16.302 1.00 81.31 219 GLN A N 1
ATOM 1720 C CA . GLN A 1 219 ? 0.113 6.843 16.163 1.00 81.31 219 GLN A CA 1
ATOM 1721 C C . GLN A 1 219 ? 0.734 6.931 14.762 1.00 81.31 219 GLN A C 1
ATOM 1723 O O . GLN A 1 219 ? 1.930 7.177 14.632 1.00 81.31 219 GLN A O 1
ATOM 1728 N N . LEU A 1 220 ? -0.069 6.777 13.707 1.00 86.31 220 LEU A N 1
ATOM 1729 C CA . LEU A 1 220 ? 0.431 6.740 12.330 1.00 86.31 220 LEU A CA 1
ATOM 1730 C C . LEU A 1 220 ? 0.936 8.104 11.838 1.00 86.31 220 LEU A C 1
ATOM 1732 O O . LEU A 1 220 ? 1.967 8.163 11.175 1.00 86.31 220 LEU A O 1
ATOM 1736 N N . LEU A 1 221 ? 0.232 9.192 12.152 1.00 91.81 221 LEU A N 1
ATOM 1737 C CA . LEU A 1 221 ? 0.483 10.514 11.567 1.00 91.81 221 LEU A CA 1
ATOM 1738 C C . LEU A 1 221 ? 1.358 11.431 12.426 1.00 91.81 221 LEU A C 1
ATOM 1740 O O . LEU A 1 221 ? 1.869 12.415 11.900 1.00 91.81 221 LEU A O 1
ATOM 1744 N N . GLU A 1 222 ? 1.568 11.109 13.706 1.00 84.19 222 GLU A N 1
ATOM 1745 C CA . GLU A 1 222 ? 2.440 11.887 14.600 1.00 84.19 222 GLU A CA 1
ATOM 1746 C C . GLU A 1 222 ? 3.573 11.033 15.170 1.00 84.19 222 GLU A C 1
ATOM 1748 O O . GLU A 1 222 ? 4.738 11.397 15.056 1.00 84.19 222 GLU A O 1
ATOM 1753 N N . THR A 1 223 ? 3.261 9.878 15.770 1.00 79.69 223 THR A N 1
ATOM 1754 C CA . THR A 1 223 ? 4.275 9.067 16.475 1.00 79.69 223 THR A CA 1
ATOM 1755 C C . THR A 1 223 ? 5.252 8.408 15.505 1.00 79.69 223 THR A C 1
ATOM 1757 O O . THR A 1 223 ? 6.460 8.450 15.739 1.00 79.69 223 THR A O 1
ATOM 1760 N N . TYR A 1 224 ? 4.725 7.825 14.423 1.00 81.62 224 TYR A N 1
ATOM 1761 C CA . TYR A 1 224 ? 5.500 7.127 13.397 1.00 81.62 224 TYR A CA 1
ATOM 1762 C C . TYR A 1 224 ? 5.892 8.008 12.210 1.00 81.62 224 TYR A C 1
ATOM 1764 O O . TYR A 1 224 ? 6.652 7.559 11.354 1.00 81.62 224 TYR A O 1
ATOM 1772 N N . ALA A 1 225 ? 5.394 9.239 12.136 1.00 85.50 225 ALA A N 1
ATOM 1773 C CA . ALA A 1 225 ? 5.758 10.180 11.087 1.00 85.50 225 ALA A CA 1
ATOM 1774 C C . ALA A 1 225 ? 7.189 10.727 11.279 1.00 85.50 225 ALA A C 1
ATOM 1776 O O . ALA A 1 225 ? 7.756 10.623 12.373 1.00 85.50 225 ALA A O 1
ATOM 1777 N N . PRO A 1 226 ? 7.790 11.351 10.246 1.00 85.12 226 PRO A N 1
ATOM 1778 C CA . PRO A 1 226 ? 9.073 12.029 10.399 1.00 85.12 226 PRO A CA 1
ATOM 1779 C C . PRO A 1 226 ? 9.031 13.084 11.510 1.00 85.12 226 PRO A C 1
ATOM 1781 O O . PRO A 1 226 ? 8.098 13.880 11.579 1.00 85.12 226 PRO A O 1
ATOM 1784 N N . GLY A 1 227 ? 10.047 13.087 12.376 1.00 82.56 227 GLY A N 1
ATOM 1785 C CA . GLY A 1 227 ? 10.109 13.967 13.550 1.00 82.56 227 GLY A CA 1
ATOM 1786 C C . GLY A 1 227 ? 9.276 13.499 14.751 1.00 82.56 227 GLY A C 1
ATOM 1787 O O . GLY A 1 227 ? 9.345 14.125 15.807 1.00 82.56 227 GLY A O 1
ATOM 1788 N N . GLY A 1 228 ? 8.526 12.402 14.614 1.00 76.31 228 GLY A N 1
ATOM 1789 C CA . GLY A 1 228 ? 7.824 11.745 15.711 1.00 76.31 228 GLY A CA 1
ATOM 1790 C C . GLY A 1 228 ? 8.765 11.075 16.712 1.00 76.31 228 GLY A C 1
ATOM 1791 O O . GLY A 1 228 ? 9.975 10.987 16.501 1.00 76.31 228 GLY A O 1
ATOM 1792 N N . ALA A 1 229 ? 8.197 10.566 17.809 1.00 70.81 229 ALA A N 1
ATOM 1793 C CA . ALA A 1 229 ? 8.964 9.848 18.829 1.00 70.81 229 ALA A CA 1
ATOM 1794 C C . ALA A 1 229 ? 9.615 8.562 18.280 1.00 70.81 229 ALA A C 1
ATOM 1796 O O . ALA A 1 229 ? 10.728 8.234 18.684 1.00 70.81 229 ALA A O 1
ATOM 1797 N N . ASN A 1 230 ? 8.951 7.882 17.332 1.00 70.88 230 ASN A N 1
ATOM 1798 C CA . ASN A 1 230 ? 9.381 6.604 16.754 1.00 70.88 230 ASN A CA 1
ATOM 1799 C C . ASN A 1 230 ? 9.261 6.637 15.226 1.00 70.88 230 ASN A C 1
ATOM 1801 O O . ASN A 1 230 ? 8.409 5.947 14.671 1.00 70.88 230 ASN A O 1
ATOM 1805 N N . PRO A 1 231 ? 10.048 7.451 14.513 1.00 76.19 231 PRO A N 1
ATOM 1806 C CA . PRO A 1 231 ? 9.850 7.643 13.081 1.00 76.19 231 PRO A CA 1
ATOM 1807 C C . PRO A 1 231 ? 10.053 6.318 12.322 1.00 76.19 231 PRO A C 1
ATOM 1809 O O . PRO A 1 231 ? 11.141 5.746 12.350 1.00 76.19 231 PRO A O 1
ATOM 1812 N N . LEU A 1 232 ? 8.997 5.844 11.651 1.00 79.19 232 LEU A N 1
ATOM 1813 C CA . LEU A 1 232 ? 8.972 4.615 10.840 1.00 79.19 232 LEU A CA 1
ATOM 1814 C C . LEU A 1 232 ? 8.361 4.854 9.454 1.00 79.19 232 LEU A C 1
ATOM 1816 O O . LEU A 1 232 ? 8.822 4.293 8.464 1.00 79.19 232 LEU A O 1
ATOM 1820 N N . LEU A 1 233 ? 7.306 5.666 9.372 1.00 85.25 233 LEU A N 1
ATOM 1821 C CA . LEU A 1 233 ? 6.653 6.006 8.114 1.00 85.25 233 LEU A CA 1
ATOM 1822 C C . LEU A 1 233 ? 7.407 7.132 7.401 1.00 85.25 233 LEU A C 1
ATOM 1824 O O . LEU A 1 233 ? 7.927 8.043 8.054 1.00 85.25 233 LEU A O 1
ATOM 1828 N N . PRO A 1 234 ? 7.409 7.138 6.058 1.00 88.75 234 PRO A N 1
ATOM 1829 C CA . PRO A 1 234 ? 7.947 8.263 5.314 1.00 88.75 234 PRO A CA 1
ATOM 1830 C C . PRO A 1 234 ? 7.106 9.534 5.523 1.00 88.75 234 PRO A C 1
ATOM 1832 O O . PRO A 1 234 ? 5.994 9.516 6.070 1.00 88.75 234 PRO A O 1
ATOM 1835 N N . ALA A 1 235 ? 7.638 10.661 5.044 1.00 90.31 235 ALA A N 1
ATOM 1836 C CA . ALA A 1 235 ? 6.888 11.910 4.938 1.00 90.31 235 ALA A CA 1
ATOM 1837 C C . ALA A 1 235 ? 5.634 11.736 4.070 1.00 90.31 235 ALA A C 1
ATOM 1839 O O . ALA A 1 235 ? 5.538 10.788 3.284 1.00 90.31 235 ALA A O 1
ATOM 1840 N N . ALA A 1 236 ? 4.687 12.670 4.201 1.00 91.88 236 ALA A N 1
ATOM 1841 C CA . ALA A 1 236 ? 3.535 12.737 3.308 1.00 91.88 236 ALA A CA 1
ATOM 1842 C C . ALA A 1 236 ? 4.006 12.706 1.848 1.00 91.88 236 ALA A C 1
ATOM 1844 O O . ALA A 1 236 ? 5.041 13.284 1.502 1.00 91.88 236 ALA A O 1
ATOM 1845 N N . GLN A 1 237 ? 3.266 11.995 1.002 1.00 91.19 237 GLN A N 1
ATOM 1846 C CA . GLN A 1 237 ? 3.578 11.961 -0.418 1.00 91.19 237 GLN A CA 1
ATOM 1847 C C . GLN A 1 237 ? 3.415 13.360 -1.015 1.00 91.19 237 GLN A C 1
ATOM 1849 O O . GLN A 1 237 ? 2.471 14.083 -0.700 1.00 91.19 237 GLN A O 1
ATOM 1854 N N . VAL A 1 238 ? 4.348 13.736 -1.880 1.00 88.50 238 VAL A N 1
ATOM 1855 C CA . VAL A 1 238 ? 4.287 15.011 -2.596 1.00 88.50 238 VAL A CA 1
ATOM 1856 C C . VAL A 1 238 ? 3.200 14.990 -3.662 1.00 88.50 238 VAL A C 1
ATOM 1858 O O . VAL A 1 238 ? 2.811 13.910 -4.114 1.00 88.50 238 VAL A O 1
ATOM 1861 N N . PRO A 1 239 ? 2.710 16.166 -4.087 1.00 89.75 239 PRO A N 1
ATOM 1862 C CA . PRO A 1 239 ? 1.774 16.247 -5.197 1.00 89.75 239 PRO A CA 1
ATOM 1863 C C . PRO A 1 239 ? 2.301 15.514 -6.434 1.00 89.75 239 PRO A C 1
ATOM 1865 O O . PRO A 1 239 ? 3.493 15.573 -6.738 1.00 89.75 239 PRO A O 1
ATOM 1868 N N . SER A 1 240 ? 1.400 14.868 -7.173 1.00 90.56 240 SER A N 1
ATOM 1869 C CA . SER A 1 240 ? 1.704 14.152 -8.420 1.00 90.56 240 SER A CA 1
ATOM 1870 C C . SER A 1 240 ? 2.409 15.039 -9.456 1.00 90.56 240 SER A C 1
ATOM 1872 O O . SER A 1 240 ? 3.273 14.563 -10.187 1.00 90.56 240 SER A O 1
ATOM 1874 N N . SER A 1 241 ? 2.140 16.350 -9.444 1.00 89.44 241 SER A N 1
ATOM 1875 C CA . SER A 1 241 ? 2.819 17.359 -10.270 1.00 89.44 241 SER A CA 1
ATOM 1876 C C . SER A 1 241 ? 4.323 17.504 -9.998 1.00 89.44 241 SER A C 1
ATOM 1878 O O . SER A 1 241 ? 5.042 18.044 -10.834 1.00 89.44 241 SER A O 1
ATOM 1880 N N . SER A 1 242 ? 4.798 17.061 -8.832 1.00 89.44 242 SER A N 1
ATOM 1881 C CA . SER A 1 242 ? 6.215 17.076 -8.443 1.00 89.44 242 SER A CA 1
ATOM 1882 C C . SER A 1 242 ? 6.909 15.731 -8.682 1.00 89.44 242 SER A C 1
ATOM 1884 O O . SER A 1 242 ? 8.096 15.593 -8.390 1.00 89.44 242 SER A O 1
ATOM 1886 N N . VAL A 1 243 ? 6.183 14.726 -9.180 1.00 90.94 243 VAL A N 1
ATOM 1887 C CA . VAL A 1 243 ? 6.718 13.391 -9.456 1.00 90.94 243 VAL A CA 1
ATOM 1888 C C . VAL A 1 243 ? 7.173 13.311 -10.909 1.00 90.94 243 VAL A C 1
ATOM 1890 O O . VAL A 1 243 ? 6.436 13.678 -11.825 1.00 90.94 243 VAL A O 1
ATOM 1893 N N . VAL A 1 244 ? 8.384 12.788 -11.113 1.00 91.06 244 VAL A N 1
ATOM 1894 C CA . VAL A 1 244 ? 8.924 12.479 -12.439 1.00 91.06 244 VAL A CA 1
ATOM 1895 C C . VAL A 1 244 ? 9.215 10.990 -12.524 1.00 91.06 244 VAL A C 1
ATOM 1897 O O . VAL A 1 244 ? 10.021 10.462 -11.751 1.00 91.06 244 VAL A O 1
ATOM 1900 N N . ILE A 1 245 ? 8.565 10.322 -13.473 1.00 92.06 245 ILE A N 1
ATOM 1901 C CA . ILE A 1 245 ? 8.791 8.910 -13.776 1.00 92.06 245 ILE A CA 1
ATOM 1902 C C . ILE A 1 245 ? 9.545 8.820 -15.092 1.00 92.06 245 ILE A C 1
ATOM 1904 O O . ILE A 1 245 ? 9.170 9.459 -16.068 1.00 92.06 245 ILE A O 1
ATOM 1908 N N . GLY A 1 246 ? 10.619 8.044 -15.096 1.00 90.81 246 GLY A N 1
ATOM 1909 C CA . GLY A 1 246 ? 11.434 7.788 -16.269 1.00 90.81 246 GLY A CA 1
ATOM 1910 C C . GLY A 1 246 ? 11.176 6.415 -16.858 1.00 90.81 246 GLY A C 1
ATOM 1911 O O . GLY A 1 246 ? 10.782 5.480 -16.149 1.00 90.81 246 GLY A O 1
ATOM 1912 N N . TRP A 1 247 ? 11.474 6.271 -18.141 1.00 91.00 247 TRP A N 1
ATOM 1913 C CA . TRP A 1 247 ? 11.636 4.962 -18.757 1.00 91.00 247 TRP A CA 1
ATOM 1914 C C . TRP A 1 247 ? 12.924 4.286 -18.287 1.00 91.00 247 TRP A C 1
ATOM 1916 O O . TRP A 1 247 ? 14.011 4.856 -18.329 1.00 91.00 247 TRP A O 1
ATOM 1926 N N . GLY A 1 248 ? 12.794 3.032 -17.862 1.00 88.00 248 GLY A N 1
ATOM 1927 C CA . GLY A 1 248 ? 13.924 2.149 -17.599 1.00 88.00 248 GLY A CA 1
ATOM 1928 C C . GLY A 1 248 ? 14.285 1.284 -18.814 1.00 88.00 248 GLY A C 1
ATOM 1929 O O . GLY A 1 248 ? 13.755 1.473 -19.914 1.00 88.00 248 GLY A O 1
ATOM 1930 N N . PRO A 1 249 ? 15.145 0.268 -18.617 1.00 86.25 249 PRO A N 1
ATOM 1931 C CA . PRO A 1 249 ? 15.440 -0.732 -19.637 1.00 86.25 249 PRO A CA 1
ATOM 1932 C C . PRO A 1 249 ? 14.163 -1.368 -20.192 1.00 86.25 249 PRO A C 1
ATOM 1934 O O . PRO A 1 249 ? 13.183 -1.564 -19.473 1.00 86.25 249 PRO A O 1
ATOM 1937 N N . SER A 1 250 ? 14.172 -1.730 -21.467 1.00 87.75 250 SER A N 1
ATOM 1938 C CA . SER A 1 250 ? 13.059 -2.435 -22.098 1.00 87.75 250 SER A CA 1
ATOM 1939 C C . SER A 1 250 ? 13.579 -3.542 -22.995 1.00 87.75 250 SER A C 1
ATOM 1941 O O . SER A 1 250 ? 14.698 -3.478 -23.503 1.00 87.75 250 SER A O 1
ATOM 1943 N N . ASP A 1 251 ? 12.746 -4.552 -23.191 1.00 85.94 251 ASP A N 1
ATOM 1944 C CA . ASP A 1 251 ? 12.962 -5.586 -24.185 1.00 85.94 251 ASP A CA 1
ATOM 1945 C C . ASP A 1 251 ? 11.656 -5.774 -24.945 1.00 85.94 251 ASP A C 1
ATOM 1947 O O . ASP A 1 251 ? 10.694 -6.362 -24.457 1.00 85.94 251 ASP A O 1
ATOM 1951 N N . SER A 1 252 ? 11.621 -5.219 -26.149 1.00 71.56 252 SER A N 1
ATOM 1952 C CA . SER A 1 252 ? 10.542 -5.444 -27.114 1.00 71.56 252 SER A CA 1
ATOM 1953 C C . SER A 1 252 ? 10.951 -6.464 -28.180 1.00 71.56 252 SER A C 1
ATOM 1955 O O . SER A 1 252 ? 10.197 -6.733 -29.115 1.00 71.56 252 SER A O 1
ATOM 1957 N N . SER A 1 253 ? 12.149 -7.043 -28.049 1.00 61.38 253 SER A N 1
ATOM 1958 C CA . SER A 1 253 ? 12.764 -7.907 -29.044 1.00 61.38 253 SER A CA 1
ATOM 1959 C C . SER A 1 253 ? 12.399 -9.369 -28.801 1.00 61.38 253 SER A C 1
ATOM 1961 O O . SER A 1 253 ? 13.160 -10.149 -28.248 1.00 61.38 253 SER A O 1
ATOM 1963 N N . SER A 1 254 ? 11.220 -9.794 -29.255 1.00 49.66 254 SER A N 1
ATOM 1964 C CA . SER A 1 254 ? 11.075 -11.185 -29.703 1.00 49.66 254 SER A CA 1
ATOM 1965 C C . SER A 1 254 ? 9.862 -11.374 -30.600 1.00 49.66 254 SER A C 1
ATOM 1967 O O . SER A 1 254 ? 8.773 -10.859 -30.355 1.00 49.66 254 SER A O 1
ATOM 1969 N N . SER A 1 255 ? 10.044 -12.230 -31.598 1.00 49.00 255 SER A N 1
ATOM 1970 C CA . SER A 1 255 ? 9.006 -12.826 -32.439 1.00 49.00 255 SER A CA 1
ATOM 1971 C C . SER A 1 255 ? 7.907 -13.574 -31.664 1.00 49.00 255 SER A C 1
ATOM 1973 O O . SER A 1 255 ? 6.952 -14.031 -32.286 1.00 49.00 255 SER A O 1
ATOM 1975 N N . SER A 1 256 ? 7.997 -13.695 -30.329 1.00 57.12 256 SER A N 1
ATOM 1976 C CA . SER A 1 256 ? 6.990 -14.366 -29.503 1.00 57.12 256 SER A CA 1
ATOM 1977 C C . SER A 1 256 ? 6.177 -13.443 -28.590 1.00 57.12 256 SER A C 1
ATOM 1979 O O . SER A 1 256 ? 5.192 -13.933 -28.050 1.00 57.12 256 SER A O 1
ATOM 1981 N N . LYS A 1 257 ? 6.530 -12.157 -28.384 1.00 69.31 257 LYS A N 1
ATOM 1982 C CA . LYS A 1 257 ? 5.920 -11.218 -27.393 1.00 69.31 257 LYS A CA 1
ATOM 1983 C C . LYS A 1 257 ? 5.851 -11.720 -25.935 1.00 69.31 257 LYS A C 1
ATOM 1985 O O . LYS A 1 257 ? 5.607 -10.940 -25.022 1.00 69.31 257 LYS A O 1
ATOM 1990 N N . GLN A 1 258 ? 6.104 -13.002 -25.688 1.00 82.12 258 GLN A N 1
ATOM 1991 C CA . GLN A 1 258 ? 5.887 -13.682 -24.416 1.00 82.12 258 GLN A CA 1
ATOM 1992 C C . GLN A 1 258 ? 6.863 -13.220 -23.334 1.00 82.12 258 GLN A C 1
ATOM 1994 O O . GLN A 1 258 ? 6.551 -13.338 -22.159 1.00 82.12 258 GLN A O 1
ATOM 1999 N N . GLN A 1 259 ? 8.031 -12.699 -23.710 1.00 88.31 259 GLN A N 1
ATOM 2000 C CA . GLN A 1 259 ? 9.063 -12.250 -22.768 1.00 88.31 259 GLN A CA 1
ATOM 2001 C C . GLN A 1 259 ? 9.280 -10.732 -22.789 1.00 88.31 259 GLN A C 1
ATOM 2003 O O . GLN A 1 259 ? 10.225 -10.243 -22.163 1.00 88.31 259 GLN A O 1
ATOM 2008 N N . ALA A 1 260 ? 8.438 -10.004 -23.530 1.00 88.75 260 ALA A N 1
ATOM 2009 C CA . ALA A 1 260 ? 8.587 -8.573 -23.725 1.00 88.75 260 ALA A CA 1
ATOM 2010 C C . ALA A 1 260 ? 8.229 -7.789 -22.456 1.00 88.75 260 ALA A C 1
ATOM 2012 O O . ALA A 1 260 ? 7.330 -8.174 -21.696 1.00 88.75 260 ALA A O 1
ATOM 2013 N N . PHE A 1 261 ? 8.924 -6.674 -22.246 1.00 91.00 261 PHE A N 1
ATOM 2014 C CA . PHE A 1 261 ? 8.642 -5.736 -21.170 1.00 91.00 261 PHE A CA 1
ATOM 2015 C C . PHE A 1 261 ? 9.069 -4.308 -21.517 1.00 91.00 261 PHE A C 1
ATOM 2017 O O . PHE A 1 261 ? 10.011 -4.074 -22.275 1.00 91.00 261 PHE A O 1
ATOM 2024 N N . VAL A 1 262 ? 8.402 -3.351 -20.885 1.00 91.25 262 VAL A N 1
ATOM 2025 C CA . VAL A 1 262 ? 8.890 -1.976 -20.713 1.00 91.25 262 VAL A CA 1
ATOM 2026 C C . VAL A 1 262 ? 9.033 -1.707 -19.225 1.00 91.25 262 VAL A C 1
ATOM 2028 O O . VAL A 1 262 ? 8.416 -2.407 -18.424 1.00 91.25 262 VAL A O 1
ATOM 2031 N N . SER A 1 263 ? 9.834 -0.721 -18.833 1.00 92.75 263 SER A N 1
ATOM 2032 C CA . SER A 1 263 ? 10.049 -0.452 -17.412 1.00 92.75 263 SER A CA 1
ATOM 2033 C C . SER A 1 263 ? 9.865 1.006 -17.054 1.00 92.75 263 SER A C 1
ATOM 2035 O O . SER A 1 263 ? 10.158 1.884 -17.859 1.00 92.75 263 SER A O 1
ATOM 2037 N N . LEU A 1 264 ? 9.438 1.243 -15.820 1.00 93.50 264 LEU A N 1
ATOM 2038 C CA . LEU A 1 264 ? 9.311 2.557 -15.212 1.00 93.50 264 LEU A CA 1
ATOM 2039 C C . LEU A 1 264 ? 10.238 2.649 -14.000 1.00 93.50 264 LEU A C 1
ATOM 2041 O O . LEU A 1 264 ? 10.390 1.688 -13.241 1.00 93.50 264 LEU A O 1
ATOM 2045 N N . GLN A 1 265 ? 10.841 3.815 -13.817 1.00 91.31 265 GLN A N 1
ATOM 2046 C CA . GLN A 1 265 ? 11.726 4.132 -12.703 1.00 91.31 265 GLN A CA 1
ATOM 2047 C C . GLN A 1 265 ? 11.365 5.503 -12.135 1.00 91.31 265 GLN A C 1
ATOM 2049 O O . GLN A 1 265 ? 10.883 6.384 -12.845 1.00 91.31 265 GLN A O 1
ATOM 2054 N N . LEU A 1 266 ? 11.598 5.701 -10.842 1.00 89.25 266 LEU A N 1
ATOM 2055 C CA . LEU A 1 266 ? 11.454 7.016 -10.228 1.00 89.25 266 LEU A CA 1
ATOM 2056 C C . LEU A 1 266 ? 12.702 7.861 -10.547 1.00 89.25 266 LEU A C 1
ATOM 2058 O O . LEU A 1 266 ? 13.760 7.620 -9.970 1.00 89.25 266 LEU A O 1
ATOM 2062 N N . SER A 1 267 ? 12.586 8.843 -11.448 1.00 82.94 267 SER A N 1
ATOM 2063 C CA . SER A 1 267 ? 13.726 9.668 -11.896 1.00 82.94 267 SER A CA 1
ATOM 2064 C C . SER A 1 267 ? 14.098 10.763 -10.899 1.00 82.94 267 SER A C 1
ATOM 2066 O O . SER A 1 267 ? 15.270 11.086 -10.721 1.00 82.94 267 SER A O 1
ATOM 2068 N N . SER A 1 268 ? 13.105 11.347 -10.228 1.00 67.25 268 SER A N 1
ATOM 2069 C CA . SER A 1 268 ? 13.324 12.278 -9.124 1.00 67.25 268 SER A CA 1
ATOM 2070 C C . SER A 1 268 ? 12.107 12.262 -8.203 1.00 67.25 268 SER A C 1
ATOM 2072 O O . SER A 1 268 ? 10.993 12.528 -8.669 1.00 67.25 268 SER A O 1
ATOM 2074 N N . PRO A 1 269 ? 12.270 11.969 -6.901 1.00 59.44 269 PRO A N 1
ATOM 2075 C CA . PRO A 1 269 ? 11.237 12.306 -5.948 1.00 59.44 269 PRO A CA 1
ATOM 2076 C C . PRO A 1 269 ? 11.329 13.813 -5.738 1.00 59.44 269 PRO A C 1
ATOM 2078 O O . PRO A 1 269 ? 12.212 14.283 -5.023 1.00 59.44 269 PRO A O 1
ATOM 2081 N N . GLY A 1 270 ? 10.455 14.605 -6.353 1.00 50.50 270 GLY A N 1
ATOM 2082 C CA . GLY A 1 270 ? 10.353 16.009 -5.980 1.00 50.50 270 GLY A CA 1
ATOM 2083 C C . GLY A 1 270 ? 9.905 16.106 -4.523 1.00 50.50 270 GLY A C 1
ATOM 2084 O O . GLY A 1 270 ? 8.718 16.117 -4.273 1.00 50.50 270 GLY A O 1
ATOM 2085 N N . GLY A 1 271 ? 10.824 16.123 -3.554 1.00 52.62 271 GLY A N 1
ATOM 2086 C CA . GLY A 1 271 ? 10.560 16.343 -2.125 1.00 52.62 271 GLY A CA 1
ATOM 2087 C C . GLY A 1 271 ? 9.902 15.206 -1.314 1.00 52.62 271 GLY A C 1
ATOM 2088 O O . GLY A 1 271 ? 9.758 15.371 -0.107 1.00 52.62 271 GLY A O 1
ATOM 2089 N N . SER A 1 272 ? 9.505 14.065 -1.900 1.00 51.12 272 SER A N 1
ATOM 2090 C CA . SER A 1 272 ? 8.749 12.995 -1.196 1.00 51.12 272 SER A CA 1
ATOM 2091 C C . SER A 1 272 ? 9.577 11.952 -0.449 1.00 51.12 272 SER A C 1
ATOM 2093 O O . SER A 1 272 ? 8.998 11.102 0.232 1.00 51.12 272 SER A O 1
ATOM 2095 N N . GLY A 1 273 ? 10.903 11.970 -0.581 1.00 59.38 273 GLY A N 1
ATOM 2096 C CA . GLY A 1 273 ? 11.759 10.836 -0.214 1.00 59.38 273 GLY A CA 1
ATOM 2097 C C . GLY A 1 273 ? 11.720 9.710 -1.254 1.00 59.38 273 GLY A C 1
ATOM 2098 O O . GLY A 1 273 ? 11.054 9.824 -2.281 1.00 59.38 273 GLY A O 1
ATOM 2099 N N . ASP A 1 274 ? 12.416 8.612 -0.973 1.00 77.00 274 ASP A N 1
ATOM 2100 C CA . ASP A 1 274 ? 12.817 7.559 -1.923 1.00 77.00 274 ASP A CA 1
ATOM 2101 C C . ASP A 1 274 ? 11.685 6.635 -2.430 1.00 77.00 274 ASP A C 1
ATOM 2103 O O . ASP A 1 274 ? 11.937 5.506 -2.840 1.00 77.00 274 ASP A O 1
ATOM 2107 N N . SER A 1 275 ? 10.415 7.059 -2.383 1.00 89.50 275 SER A N 1
ATOM 2108 C CA . SER A 1 275 ? 9.283 6.266 -2.893 1.00 89.50 275 SER A CA 1
ATOM 2109 C C . SER A 1 275 ? 8.013 7.078 -3.170 1.00 89.50 275 SER A C 1
ATOM 2111 O O . SER A 1 275 ? 7.743 8.062 -2.478 1.00 89.50 275 SER A O 1
ATOM 2113 N N . VAL A 1 276 ? 7.201 6.619 -4.131 1.00 93.81 276 VAL A N 1
ATOM 2114 C CA . VAL A 1 276 ? 5.906 7.193 -4.543 1.00 93.81 276 VAL A CA 1
ATOM 2115 C C . VAL A 1 276 ? 4.871 6.077 -4.722 1.00 93.81 276 VAL A C 1
ATOM 2117 O O . VAL A 1 276 ? 5.072 5.152 -5.504 1.00 93.81 276 VAL A O 1
ATOM 2120 N N . ASP A 1 277 ? 3.747 6.167 -4.015 1.00 96.19 277 ASP A N 1
ATOM 2121 C CA . ASP A 1 277 ? 2.559 5.339 -4.229 1.00 96.19 277 ASP A CA 1
ATOM 2122 C C . ASP A 1 277 ? 1.797 5.823 -5.463 1.00 96.19 277 ASP A C 1
ATOM 2124 O O . ASP A 1 277 ? 1.265 6.935 -5.480 1.00 96.19 277 ASP A O 1
ATOM 2128 N N . ILE A 1 278 ? 1.749 4.966 -6.481 1.00 96.69 278 ILE A N 1
ATOM 2129 C CA . ILE A 1 278 ? 1.077 5.215 -7.760 1.00 96.69 278 ILE A CA 1
ATOM 2130 C C . ILE A 1 278 ? -0.204 4.382 -7.895 1.00 96.69 278 ILE A C 1
ATOM 2132 O O . ILE A 1 278 ? -0.720 4.186 -8.993 1.00 96.69 278 ILE A O 1
ATOM 2136 N N . SER A 1 279 ? -0.733 3.855 -6.787 1.00 97.88 279 SER A N 1
ATOM 2137 C CA . SER A 1 279 ? -1.999 3.118 -6.774 1.00 97.88 279 SER A CA 1
ATOM 2138 C C . SER A 1 279 ? -3.120 3.924 -7.431 1.00 97.88 279 SER A C 1
ATOM 2140 O O . SER A 1 279 ? -3.435 5.025 -6.987 1.00 97.88 279 SER A O 1
ATOM 2142 N N . GLY A 1 280 ? -3.775 3.351 -8.440 1.00 97.94 280 GLY A N 1
ATOM 2143 C CA . GLY A 1 280 ? -4.865 4.009 -9.164 1.00 97.94 280 GLY A CA 1
ATOM 2144 C C . GLY A 1 280 ? -4.415 4.975 -10.262 1.00 97.94 280 GLY A C 1
ATOM 2145 O O . GLY A 1 280 ? -5.264 5.424 -11.031 1.00 97.94 280 GLY A O 1
ATOM 2146 N N . TRP A 1 281 ? -3.114 5.252 -10.395 1.00 98.00 281 TRP A N 1
ATOM 2147 C CA . TRP A 1 281 ? -2.589 6.020 -11.523 1.00 98.00 281 TRP A CA 1
ATOM 2148 C C . TRP A 1 281 ? -2.804 5.245 -12.821 1.00 98.00 281 TRP A C 1
ATOM 2150 O O . TRP A 1 281 ? -2.929 4.016 -12.820 1.00 98.00 281 TRP A O 1
ATOM 2160 N N . LYS A 1 282 ? -2.860 5.959 -13.941 1.00 97.81 282 LYS A N 1
ATOM 2161 C CA . LYS A 1 282 ? -3.211 5.394 -15.240 1.00 97.81 282 LYS A CA 1
ATOM 2162 C C . LYS A 1 282 ? -2.123 5.666 -16.265 1.00 97.81 282 LYS A C 1
ATOM 2164 O O . LYS A 1 282 ? -1.857 6.816 -16.599 1.00 97.81 282 LYS A O 1
ATOM 2169 N N . LEU A 1 283 ? -1.552 4.592 -16.796 1.00 96.06 283 LEU A N 1
ATOM 2170 C CA . LEU A 1 283 ? -0.655 4.609 -17.943 1.00 96.06 283 LEU A CA 1
ATOM 2171 C C . LEU A 1 283 ? -1.474 4.316 -19.206 1.00 96.06 283 LEU A C 1
ATOM 2173 O O . LEU A 1 283 ? -2.116 3.270 -19.304 1.00 96.06 283 LEU A O 1
ATOM 2177 N N . ALA A 1 284 ? -1.479 5.223 -20.175 1.00 92.44 284 ALA A N 1
ATOM 2178 C CA . ALA A 1 284 ? -2.219 5.056 -21.421 1.00 92.44 284 ALA A CA 1
ATOM 2179 C C . ALA A 1 284 ? -1.292 5.174 -22.627 1.00 92.44 284 ALA A C 1
ATOM 2181 O O . ALA A 1 284 ? -0.507 6.114 -22.732 1.00 92.44 284 ALA A O 1
ATOM 2182 N N . ARG A 1 285 ? -1.410 4.223 -23.555 1.00 87.81 285 ARG A N 1
ATOM 2183 C CA . ARG A 1 285 ? -0.732 4.291 -24.847 1.00 87.81 285 ARG A CA 1
ATOM 2184 C C . ARG A 1 285 ? -1.604 5.065 -25.827 1.00 87.81 285 ARG A C 1
ATOM 2186 O O . ARG A 1 285 ? -2.794 4.775 -25.960 1.00 87.81 285 ARG A O 1
ATOM 2193 N N . GLN A 1 286 ? -1.025 6.018 -26.554 1.00 85.56 286 GLN A N 1
ATOM 2194 C CA . GLN A 1 286 ? -1.754 6.733 -27.598 1.00 85.56 286 GLN A CA 1
ATOM 2195 C C . GLN A 1 286 ? -2.280 5.746 -28.655 1.00 85.56 286 GLN A C 1
ATOM 2197 O O . GLN A 1 286 ? -1.518 4.966 -29.224 1.00 85.56 286 GLN A O 1
ATOM 2202 N N . GLY A 1 287 ? -3.594 5.769 -28.900 1.00 82.19 287 GLY A N 1
ATOM 2203 C CA . GLY A 1 287 ? -4.257 4.856 -29.839 1.00 82.19 287 GLY A CA 1
ATOM 2204 C C . GLY A 1 287 ? -4.308 3.388 -29.391 1.00 82.19 287 GLY A C 1
ATOM 2205 O O . GLY A 1 287 ? -4.678 2.535 -30.191 1.00 82.19 287 GLY A O 1
ATOM 2206 N N . GLY A 1 288 ? -3.937 3.084 -28.143 1.00 84.50 288 GLY A N 1
ATOM 2207 C CA . GLY A 1 288 ? -3.911 1.735 -27.581 1.00 84.50 288 GLY A CA 1
ATOM 2208 C C . GLY A 1 288 ? -4.716 1.606 -26.283 1.00 84.50 288 GLY A C 1
ATOM 2209 O O . GLY A 1 288 ? -5.459 2.520 -25.909 1.00 84.50 288 GLY A O 1
ATOM 2210 N N . PRO A 1 289 ? -4.593 0.464 -25.582 1.00 90.19 289 PRO A N 1
ATOM 2211 C CA . PRO A 1 289 ? -5.233 0.277 -24.292 1.00 90.19 289 PRO A CA 1
ATOM 2212 C C . PRO A 1 289 ? -4.583 1.156 -23.214 1.00 90.19 289 PRO A C 1
ATOM 2214 O O . PRO A 1 289 ? -3.519 1.756 -23.387 1.00 90.19 289 PRO A O 1
ATOM 2217 N N . SER A 1 290 ? -5.244 1.209 -22.063 1.00 93.19 290 SER A N 1
ATOM 2218 C CA . SER A 1 290 ? -4.721 1.836 -20.853 1.00 93.19 290 SER A CA 1
ATOM 2219 C C . SER A 1 290 ? -4.657 0.839 -19.710 1.00 93.19 290 SER A C 1
ATOM 2221 O O . SER A 1 290 ? -5.466 -0.086 -19.651 1.00 93.19 290 SER A O 1
ATOM 2223 N N . PHE A 1 291 ? -3.761 1.086 -18.768 1.00 96.06 291 PHE A N 1
ATOM 2224 C CA . PHE A 1 291 ? -3.546 0.283 -17.580 1.00 96.06 291 PHE A CA 1
ATOM 2225 C C . PHE A 1 291 ? -3.630 1.155 -16.331 1.00 96.06 291 PHE A C 1
ATOM 2227 O O . PHE A 1 291 ? -2.996 2.206 -16.262 1.00 96.06 291 PHE A O 1
ATOM 2234 N N . THR A 1 292 ? -4.409 0.713 -15.348 1.00 98.19 292 THR A N 1
ATOM 2235 C CA . THR A 1 292 ? -4.474 1.345 -14.030 1.00 98.19 292 THR A CA 1
ATOM 2236 C C . THR A 1 292 ? -3.653 0.523 -13.054 1.00 98.19 292 THR A C 1
ATOM 2238 O O . THR A 1 292 ? -3.911 -0.668 -12.884 1.00 98.19 292 THR A O 1
ATOM 2241 N N . PHE A 1 293 ? -2.685 1.160 -12.401 1.00 98.12 293 PHE A N 1
ATOM 2242 C CA . PHE A 1 293 ? -1.822 0.488 -11.439 1.00 98.12 293 PHE A CA 1
ATOM 2243 C C . PHE A 1 293 ? -2.647 -0.042 -10.254 1.00 98.12 293 PHE A C 1
ATOM 2245 O O . PHE A 1 293 ? -3.390 0.729 -9.631 1.00 98.12 293 PHE A O 1
ATOM 2252 N N . PRO A 1 294 ? -2.533 -1.340 -9.914 1.00 95.81 294 PRO A N 1
ATOM 2253 C CA . PRO A 1 294 ? -3.238 -1.923 -8.780 1.00 95.81 294 PRO A CA 1
ATOM 2254 C C . PRO A 1 294 ? -2.910 -1.226 -7.456 1.00 95.81 294 PRO A C 1
ATOM 2256 O O . PRO A 1 294 ? -1.838 -0.641 -7.277 1.00 95.81 294 PRO A O 1
ATOM 2259 N N . SER A 1 295 ? -3.826 -1.330 -6.491 1.00 94.44 295 SER A N 1
ATOM 2260 C CA . SER A 1 295 ? -3.578 -0.844 -5.130 1.00 94.44 295 SER A CA 1
ATOM 2261 C C . SER A 1 295 ? -2.358 -1.525 -4.509 1.00 94.44 295 SER A C 1
ATOM 2263 O O . SER A 1 295 ? -2.258 -2.746 -4.529 1.00 94.44 295 SER A O 1
ATOM 2265 N N . GLY A 1 296 ? -1.472 -0.729 -3.910 1.00 91.94 296 GLY A N 1
ATOM 2266 C CA . GLY A 1 296 ? -0.193 -1.189 -3.370 1.00 91.94 296 GLY A CA 1
ATOM 2267 C C . GLY A 1 296 ? 0.980 -1.059 -4.344 1.00 91.94 296 GLY A C 1
ATOM 2268 O O . GLY A 1 296 ? 2.098 -1.383 -3.960 1.00 91.94 296 GLY A O 1
ATOM 2269 N N . THR A 1 297 ? 0.764 -0.557 -5.566 1.00 96.38 297 THR A N 1
ATOM 2270 C CA . THR A 1 297 ? 1.869 -0.270 -6.491 1.00 96.38 297 THR A CA 1
ATOM 2271 C C . THR A 1 297 ? 2.629 0.966 -6.024 1.00 96.38 297 THR A C 1
ATOM 2273 O O . THR A 1 297 ? 2.125 2.086 -6.110 1.00 96.38 297 THR A O 1
ATOM 2276 N N . VAL A 1 298 ? 3.857 0.767 -5.554 1.00 94.75 298 VAL A N 1
ATOM 2277 C CA . VAL A 1 298 ? 4.746 1.839 -5.105 1.00 94.75 298 VAL A CA 1
ATOM 2278 C C . VAL A 1 298 ? 6.038 1.777 -5.909 1.00 94.75 298 VAL A C 1
ATOM 2280 O O . VAL A 1 298 ? 6.700 0.743 -5.945 1.00 94.75 298 VAL A O 1
ATOM 2283 N N . LEU A 1 299 ? 6.413 2.891 -6.534 1.00 92.75 299 LEU A N 1
ATOM 2284 C CA . LEU A 1 299 ? 7.743 3.055 -7.107 1.00 92.75 299 LEU A CA 1
ATOM 2285 C C . LEU A 1 299 ? 8.711 3.432 -5.995 1.00 92.75 299 LEU A C 1
ATOM 2287 O O . LEU A 1 299 ? 8.456 4.369 -5.241 1.00 92.75 299 LEU A O 1
ATOM 2291 N N . VAL A 1 300 ? 9.816 2.707 -5.903 1.00 88.19 300 VAL A N 1
ATOM 2292 C CA . VAL A 1 300 ? 10.906 2.977 -4.964 1.00 88.19 300 VAL A CA 1
ATOM 2293 C C . VAL A 1 300 ? 12.097 3.470 -5.775 1.00 88.19 300 VAL A C 1
ATOM 2295 O O . VAL A 1 300 ? 12.328 3.000 -6.889 1.00 88.19 300 VAL A O 1
ATOM 2298 N N . LYS A 1 301 ? 12.825 4.453 -5.250 1.00 81.81 301 LYS A N 1
ATOM 2299 C CA . LYS A 1 301 ? 14.045 4.960 -5.870 1.00 81.81 301 LYS A CA 1
ATOM 2300 C C . LYS A 1 301 ? 15.014 3.797 -6.099 1.00 81.81 301 LYS A C 1
ATOM 2302 O O . LYS A 1 301 ? 15.134 2.915 -5.257 1.00 81.81 301 LYS A O 1
ATOM 2307 N N . ASP A 1 302 ? 15.653 3.796 -7.265 1.00 79.88 302 ASP A N 1
ATOM 2308 C CA . ASP A 1 302 ? 16.620 2.781 -7.707 1.00 79.88 302 ASP A CA 1
ATOM 2309 C C . ASP A 1 302 ? 16.036 1.353 -7.874 1.00 79.88 302 ASP A C 1
ATOM 2311 O O . ASP A 1 302 ? 16.733 0.444 -8.320 1.00 79.88 302 ASP A O 1
ATOM 2315 N N . VAL A 1 303 ? 14.726 1.164 -7.657 1.00 85.31 303 VAL A N 1
ATOM 2316 C CA . VAL A 1 303 ? 13.986 -0.059 -8.001 1.00 85.31 303 VAL A CA 1
ATOM 2317 C C . VAL A 1 303 ? 13.253 0.144 -9.323 1.00 85.31 303 VAL A C 1
ATOM 2319 O O . VAL A 1 303 ? 12.556 1.136 -9.537 1.00 85.31 303 VAL A O 1
ATOM 2322 N N . THR A 1 304 ? 13.379 -0.831 -10.220 1.00 88.31 304 THR A N 1
ATOM 2323 C CA . THR A 1 304 ? 12.733 -0.792 -11.536 1.00 88.31 304 THR A CA 1
ATOM 2324 C C . THR A 1 304 ? 11.425 -1.571 -11.517 1.00 88.31 304 THR A C 1
ATOM 2326 O O . THR A 1 304 ? 11.424 -2.755 -11.187 1.00 88.31 304 THR A O 1
ATOM 2329 N N . LEU A 1 305 ? 10.321 -0.926 -11.904 1.00 94.50 305 LEU A N 1
ATOM 2330 C CA . LEU A 1 305 ? 9.053 -1.601 -12.171 1.00 94.50 305 LEU A CA 1
ATOM 2331 C C . LEU A 1 305 ? 9.023 -2.064 -13.628 1.00 94.50 305 LEU A C 1
ATOM 2333 O O . LEU A 1 305 ? 9.007 -1.240 -14.537 1.00 94.50 305 LEU A O 1
ATOM 2337 N N . HIS A 1 306 ? 8.951 -3.370 -13.851 1.00 93.81 306 HIS A N 1
ATOM 2338 C CA . HIS A 1 306 ? 8.782 -3.978 -15.165 1.00 93.81 306 HIS A CA 1
ATOM 2339 C C . HIS A 1 306 ? 7.301 -4.238 -15.461 1.00 93.81 306 HIS A C 1
ATOM 2341 O O . HIS A 1 306 ? 6.580 -4.830 -14.661 1.00 93.81 306 HIS A O 1
ATOM 2347 N N . LEU A 1 307 ? 6.843 -3.829 -16.637 1.00 93.88 307 LEU A N 1
ATOM 2348 C CA . LEU A 1 307 ? 5.493 -4.060 -17.139 1.00 93.88 307 LEU A CA 1
ATOM 2349 C C . LEU A 1 307 ? 5.560 -5.073 -18.276 1.00 93.88 307 LEU A C 1
ATOM 2351 O O . LEU A 1 307 ? 6.228 -4.826 -19.281 1.00 93.88 307 LEU A O 1
ATOM 2355 N N . SER A 1 308 ? 4.867 -6.200 -18.129 1.00 92.00 308 SER A N 1
ATOM 2356 C CA . SER A 1 308 ? 4.838 -7.262 -19.139 1.00 92.00 308 SER A CA 1
ATOM 2357 C C . SER A 1 308 ? 3.417 -7.744 -19.403 1.00 92.00 308 SER A C 1
ATOM 2359 O O . SER A 1 308 ? 2.632 -7.921 -18.478 1.00 92.00 308 SER A O 1
ATOM 2361 N N . GLU A 1 309 ? 3.073 -7.999 -20.665 1.00 91.00 309 GLU A N 1
ATOM 2362 C CA . GLU A 1 309 ? 1.775 -8.598 -21.022 1.00 91.00 309 GLU A CA 1
ATOM 2363 C C . GLU A 1 309 ? 1.700 -10.081 -20.624 1.00 91.00 309 GLU A C 1
ATOM 2365 O O . GLU A 1 309 ? 0.614 -10.645 -20.480 1.00 91.00 309 GLU A O 1
ATOM 2370 N N . ASN A 1 310 ? 2.860 -10.714 -20.410 1.00 90.38 310 ASN A N 1
ATOM 2371 C CA . ASN A 1 310 ? 2.992 -12.117 -20.045 1.00 90.38 310 ASN A CA 1
ATOM 2372 C C . ASN A 1 310 ? 4.087 -12.294 -18.983 1.00 90.38 310 ASN A C 1
ATOM 2374 O O . ASN A 1 310 ? 5.244 -12.598 -19.275 1.00 90.38 310 ASN A O 1
ATOM 2378 N N . VAL A 1 311 ? 3.702 -12.150 -17.715 1.00 91.56 311 VAL A N 1
ATOM 2379 C CA . VAL A 1 311 ? 4.629 -12.270 -16.578 1.00 91.56 311 VAL A CA 1
ATOM 2380 C C . VAL A 1 311 ? 5.218 -13.673 -16.424 1.00 91.56 311 VAL A C 1
ATOM 2382 O O . VAL A 1 311 ? 6.352 -13.815 -15.971 1.00 91.56 311 VAL A O 1
ATOM 2385 N N . LYS A 1 312 ? 4.504 -14.721 -16.851 1.00 90.50 312 LYS A N 1
ATOM 2386 C CA . LYS A 1 312 ? 5.023 -16.096 -16.854 1.00 90.50 312 LYS A CA 1
ATOM 2387 C C . LYS A 1 312 ? 6.170 -16.246 -17.852 1.00 90.50 312 LYS A C 1
ATOM 2389 O O . LYS A 1 312 ? 7.213 -16.808 -17.519 1.00 90.50 312 LYS A O 1
ATOM 2394 N N . GLY A 1 313 ? 6.004 -15.698 -19.052 1.00 90.19 313 GLY A N 1
ATOM 2395 C CA . GLY A 1 313 ? 7.059 -15.651 -20.054 1.00 90.19 313 GLY A CA 1
ATOM 2396 C C . GLY A 1 313 ? 8.214 -14.742 -19.624 1.00 90.19 313 GLY A C 1
ATOM 2397 O O . GLY A 1 313 ? 9.364 -15.169 -19.704 1.00 90.19 313 GLY A O 1
ATOM 2398 N N . PHE A 1 314 ? 7.944 -13.571 -19.038 1.00 90.25 314 PHE A N 1
ATOM 2399 C CA . PHE A 1 314 ? 8.973 -12.719 -18.423 1.00 90.25 314 PHE A CA 1
ATOM 2400 C C . PHE A 1 314 ? 9.818 -13.480 -17.385 1.00 90.25 314 PHE A C 1
ATOM 2402 O O . PHE A 1 314 ? 11.043 -13.420 -17.404 1.00 90.25 314 PHE A O 1
ATOM 2409 N N . ARG A 1 315 ? 9.194 -14.275 -16.509 1.00 89.19 315 ARG A N 1
ATOM 2410 C CA . ARG A 1 315 ? 9.923 -15.091 -15.520 1.00 89.19 315 ARG A CA 1
ATOM 2411 C C . ARG A 1 315 ? 10.780 -16.192 -16.155 1.00 89.19 315 ARG A C 1
ATOM 2413 O O . ARG A 1 315 ? 11.771 -16.590 -15.555 1.00 89.19 315 ARG A O 1
ATOM 2420 N N . SER A 1 316 ? 10.435 -16.654 -17.358 1.00 90.06 316 SER A N 1
ATOM 2421 C CA . SER A 1 316 ? 11.191 -17.674 -18.106 1.00 90.06 316 SER A CA 1
ATOM 2422 C C . SER A 1 316 ? 12.409 -17.138 -18.875 1.00 90.06 316 SER A C 1
ATOM 2424 O O . SER A 1 316 ? 13.083 -17.907 -19.562 1.00 90.06 316 SER A O 1
ATOM 2426 N N . ARG A 1 317 ? 12.688 -15.830 -18.796 1.00 90.19 317 ARG A N 1
ATOM 2427 C CA . ARG A 1 317 ? 13.820 -15.192 -19.480 1.00 90.19 317 ARG A CA 1
ATOM 2428 C C . ARG A 1 317 ? 15.159 -15.805 -19.060 1.00 90.19 317 ARG A C 1
ATOM 2430 O O . ARG A 1 317 ? 15.392 -16.097 -17.889 1.00 90.19 317 ARG A O 1
ATOM 2437 N N . SER A 1 318 ? 16.065 -15.955 -20.025 1.00 89.19 318 SER A N 1
ATOM 2438 C CA . SER A 1 318 ? 17.443 -16.410 -19.790 1.00 89.19 318 SER A CA 1
ATOM 2439 C C . SER A 1 318 ? 18.393 -15.260 -19.425 1.00 89.19 318 SER A C 1
ATOM 2441 O O . SER A 1 318 ? 19.371 -15.470 -18.698 1.00 89.19 318 SER A O 1
ATOM 2443 N N . SER A 1 319 ? 18.082 -14.043 -19.880 1.00 88.81 319 SER A N 1
ATOM 2444 C CA . SER A 1 319 ? 18.797 -12.799 -19.590 1.00 88.81 319 SER A CA 1
ATOM 2445 C C . SER A 1 319 ? 18.032 -11.925 -18.599 1.00 88.81 319 SER A C 1
ATOM 2447 O O . SER A 1 319 ? 16.800 -11.888 -18.602 1.00 88.81 319 SER A O 1
ATOM 2449 N N . SER A 1 320 ? 18.772 -11.201 -17.760 1.00 85.50 320 SER A N 1
ATOM 2450 C CA . SER A 1 320 ? 18.199 -10.239 -16.820 1.00 85.50 320 SER A CA 1
ATOM 2451 C C . SER A 1 320 ? 17.399 -9.147 -17.563 1.00 85.50 320 SER A C 1
ATOM 2453 O O . SER A 1 320 ? 17.766 -8.780 -18.685 1.00 85.50 320 SER A O 1
ATOM 2455 N N . PRO A 1 321 ? 16.308 -8.622 -16.976 1.00 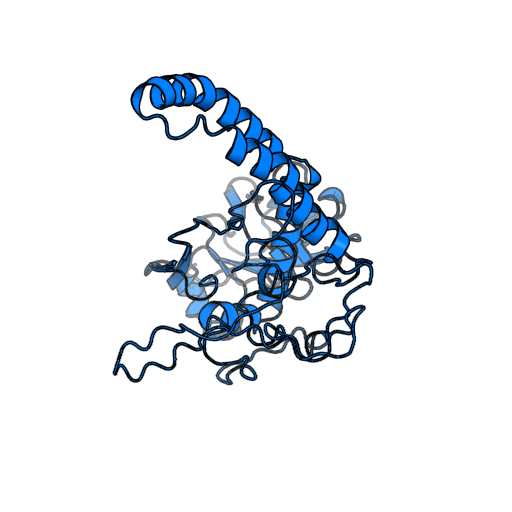89.81 321 PRO A N 1
ATOM 2456 C CA . PRO A 1 321 ? 15.688 -9.086 -15.735 1.00 89.81 321 PRO A CA 1
ATOM 2457 C C . PRO A 1 321 ? 15.025 -10.467 -15.909 1.00 89.81 321 PRO A C 1
ATOM 2459 O O . PRO A 1 321 ? 14.372 -10.717 -16.924 1.00 89.81 321 PRO A O 1
ATOM 2462 N N . LYS A 1 322 ? 15.196 -11.370 -14.937 1.00 87.38 322 LYS A N 1
ATOM 2463 C CA . LYS A 1 322 ? 14.660 -12.747 -14.946 1.00 87.38 322 LYS A CA 1
ATOM 2464 C C . LYS A 1 322 ? 14.222 -13.217 -13.556 1.00 87.38 322 LYS A C 1
ATOM 2466 O O . LYS A 1 322 ? 14.370 -12.521 -12.552 1.00 87.38 322 LYS A O 1
ATOM 2471 N N . ALA A 1 323 ? 13.642 -14.416 -13.482 1.00 85.06 323 ALA A N 1
ATOM 2472 C CA . ALA A 1 323 ? 13.280 -15.018 -12.202 1.00 85.06 323 ALA A CA 1
ATOM 2473 C C . ALA A 1 323 ? 14.500 -15.183 -11.274 1.00 85.06 323 ALA A C 1
ATOM 2475 O O . ALA A 1 323 ? 15.602 -15.490 -11.724 1.00 85.06 323 ALA A O 1
ATOM 2476 N N . GLY A 1 324 ? 14.275 -15.010 -9.967 1.00 81.56 324 GLY A N 1
ATOM 2477 C CA . GLY A 1 324 ? 15.312 -15.120 -8.933 1.00 81.56 324 GLY A CA 1
ATOM 2478 C C . GLY A 1 324 ? 16.070 -13.823 -8.628 1.00 81.56 324 GLY A C 1
ATOM 2479 O O . GLY A 1 324 ? 16.885 -13.821 -7.718 1.00 81.56 324 GLY A O 1
ATOM 2480 N N . GLU A 1 325 ? 15.785 -12.723 -9.331 1.00 81.31 325 GLU A N 1
ATOM 2481 C CA . GLU A 1 325 ? 16.486 -11.435 -9.160 1.00 81.31 325 GLU A CA 1
ATOM 2482 C C . GLU A 1 325 ? 15.703 -10.412 -8.313 1.00 81.31 325 GLU A C 1
ATOM 2484 O O . GLU A 1 325 ? 16.010 -9.227 -8.345 1.00 81.31 325 GLU A O 1
ATOM 2489 N N . ALA A 1 326 ? 14.647 -10.840 -7.606 1.00 75.62 326 ALA A N 1
ATOM 2490 C CA . ALA A 1 326 ? 13.715 -9.962 -6.876 1.00 75.62 326 ALA A CA 1
ATOM 2491 C C . ALA A 1 326 ? 13.155 -8.781 -7.707 1.00 75.62 326 ALA A C 1
ATOM 2493 O O . ALA A 1 326 ? 12.759 -7.753 -7.161 1.00 75.62 326 ALA A O 1
ATOM 2494 N N . ALA A 1 327 ? 13.080 -8.936 -9.034 1.00 83.56 327 ALA A N 1
ATOM 2495 C CA . ALA A 1 327 ? 12.565 -7.912 -9.935 1.00 83.56 327 ALA A CA 1
ATOM 2496 C C . ALA A 1 327 ? 11.088 -7.583 -9.640 1.00 83.56 327 ALA A C 1
ATOM 2498 O O . ALA A 1 327 ? 10.245 -8.486 -9.545 1.00 83.56 327 ALA A O 1
ATOM 2499 N N . PHE A 1 328 ? 10.761 -6.290 -9.552 1.00 90.44 328 PHE A N 1
ATOM 2500 C CA . PHE A 1 328 ? 9.385 -5.824 -9.402 1.00 90.44 328 PHE A CA 1
ATOM 2501 C C . PHE A 1 328 ? 8.692 -5.850 -10.765 1.00 90.44 328 PHE A C 1
ATOM 2503 O O . PHE A 1 328 ? 9.065 -5.111 -11.672 1.00 90.44 328 PHE A O 1
ATOM 2510 N N . VAL A 1 329 ? 7.699 -6.723 -10.930 1.00 92.62 329 VAL A N 1
ATOM 2511 C CA . VAL A 1 329 ? 7.005 -6.929 -12.206 1.00 92.62 329 VAL A CA 1
ATOM 2512 C C . VAL A 1 329 ? 5.494 -6.889 -12.014 1.00 92.62 329 VAL A C 1
ATOM 2514 O O . VAL A 1 329 ? 4.983 -7.448 -11.046 1.00 92.62 329 VAL A O 1
ATOM 2517 N N . LEU A 1 330 ? 4.784 -6.256 -12.948 1.00 94.19 330 LEU A N 1
ATOM 2518 C CA . LEU A 1 330 ? 3.326 -6.264 -13.029 1.00 94.19 330 LEU A CA 1
ATOM 2519 C C . LEU A 1 330 ? 2.858 -6.767 -14.390 1.00 94.19 330 LEU A C 1
ATOM 2521 O O . LEU A 1 330 ? 3.424 -6.416 -15.433 1.00 94.19 330 LEU A O 1
ATOM 2525 N N . GLN A 1 331 ? 1.779 -7.550 -14.371 1.00 93.19 331 GLN A N 1
ATOM 2526 C CA . GLN A 1 331 ? 1.086 -7.915 -15.594 1.00 93.19 331 GLN A CA 1
ATOM 2527 C C . GLN A 1 331 ? 0.224 -6.758 -16.098 1.00 93.19 331 GLN A C 1
ATOM 2529 O O . GLN A 1 331 ? -0.563 -6.182 -15.347 1.00 93.19 331 GLN A O 1
ATOM 2534 N N . VAL A 1 332 ? 0.349 -6.452 -17.386 1.00 92.69 332 VAL A N 1
ATOM 2535 C CA . VAL A 1 332 ? -0.438 -5.426 -18.079 1.00 92.69 332 VAL A CA 1
ATOM 2536 C C . VAL A 1 332 ? -1.329 -6.040 -19.165 1.00 92.69 332 VAL A C 1
ATOM 2538 O O . VAL A 1 332 ? -1.065 -7.161 -19.604 1.00 92.69 332 VAL A O 1
ATOM 2541 N N . PRO A 1 333 ? -2.410 -5.360 -19.597 1.00 91.12 333 PRO A N 1
ATOM 2542 C CA . PRO A 1 333 ? -3.292 -5.892 -20.631 1.00 91.12 333 PRO A CA 1
ATOM 2543 C C . PRO A 1 333 ? -2.566 -6.077 -21.975 1.00 91.12 333 PRO A C 1
ATOM 2545 O O . PRO A 1 333 ? -1.688 -5.276 -22.303 1.00 91.12 333 PRO A O 1
ATOM 2548 N N . PRO A 1 334 ? -2.965 -7.074 -22.787 1.00 87.50 334 PRO A N 1
ATOM 2549 C CA . PRO A 1 334 ? -2.445 -7.244 -24.140 1.00 87.50 334 PRO A CA 1
ATOM 2550 C C . PRO A 1 334 ? -2.622 -5.989 -25.006 1.00 87.50 334 PRO A C 1
ATOM 2552 O O . PRO A 1 334 ? -3.665 -5.333 -24.959 1.00 87.50 334 PRO A O 1
ATOM 2555 N N . GLY A 1 335 ? -1.622 -5.681 -25.832 1.00 85.25 335 GLY A N 1
ATOM 2556 C CA . GLY A 1 335 ? -1.594 -4.509 -26.711 1.00 85.25 335 GLY A CA 1
ATOM 2557 C C . GLY A 1 335 ? -1.108 -3.220 -26.042 1.00 85.25 335 GLY A C 1
ATOM 2558 O O . GLY A 1 335 ? -0.988 -2.192 -26.719 1.00 85.25 335 GLY A O 1
ATOM 2559 N N . LEU A 1 336 ? -0.818 -3.245 -24.737 1.00 87.56 336 LEU A N 1
ATOM 2560 C CA . LEU A 1 336 ? -0.242 -2.104 -24.041 1.00 87.56 336 LEU A CA 1
ATOM 2561 C C . LEU A 1 336 ? 1.202 -1.863 -24.510 1.00 87.56 336 LEU A C 1
ATOM 2563 O O . LEU A 1 336 ? 1.562 -0.726 -24.798 1.00 87.56 336 LEU A O 1
ATOM 2567 N N . LEU A 1 337 ? 2.015 -2.908 -24.664 1.00 86.00 337 LEU A N 1
ATOM 2568 C CA . LEU A 1 337 ? 3.405 -2.787 -25.106 1.00 86.00 337 LEU A CA 1
ATOM 2569 C C . LEU A 1 337 ? 3.475 -2.506 -26.624 1.00 86.00 337 LEU A C 1
ATOM 2571 O O . LEU A 1 337 ? 2.712 -3.088 -27.402 1.00 86.00 337 LEU A O 1
ATOM 2575 N N . PRO A 1 338 ? 4.367 -1.605 -27.080 1.00 71.62 338 PRO A N 1
ATOM 2576 C CA . PRO A 1 338 ? 4.506 -1.286 -28.495 1.00 71.62 338 PRO A CA 1
ATOM 2577 C C . PRO A 1 338 ? 5.132 -2.427 -29.296 1.00 71.62 338 PRO A C 1
ATOM 2579 O O . PRO A 1 338 ? 6.032 -3.122 -28.825 1.00 71.62 338 PRO A O 1
ATOM 2582 N N . ASP A 1 339 ? 4.701 -2.555 -30.551 1.00 63.59 339 ASP A N 1
ATOM 2583 C CA . ASP A 1 339 ? 5.417 -3.346 -31.545 1.00 63.59 339 ASP A CA 1
ATOM 2584 C C . ASP A 1 339 ? 6.688 -2.570 -31.937 1.00 63.59 339 ASP A C 1
ATOM 2586 O O . ASP A 1 339 ? 6.596 -1.518 -32.566 1.00 63.59 339 ASP A O 1
ATOM 2590 N N . GLY A 1 340 ? 7.872 -3.053 -31.543 1.00 53.19 340 GLY A N 1
ATOM 2591 C CA . GLY A 1 340 ? 9.150 -2.522 -32.045 1.00 53.19 340 GLY A CA 1
ATOM 2592 C C . GLY A 1 340 ? 9.799 -1.348 -31.291 1.00 53.19 340 GLY A C 1
ATOM 2593 O O . GLY A 1 340 ? 10.541 -0.588 -31.907 1.00 53.19 340 GLY A O 1
ATOM 2594 N N . GLY A 1 341 ? 9.605 -1.212 -29.975 1.00 50.66 341 GLY A N 1
ATOM 2595 C CA . GLY A 1 341 ? 10.443 -0.341 -29.128 1.00 50.66 341 GLY A CA 1
ATOM 2596 C C . GLY A 1 341 ? 9.789 0.951 -28.623 1.00 50.66 341 GLY A C 1
ATOM 2597 O O . GLY A 1 341 ? 8.616 1.222 -28.867 1.00 50.66 341 GLY A O 1
ATOM 2598 N N . SER A 1 342 ? 10.561 1.736 -27.864 1.00 51.00 342 SER A N 1
ATOM 2599 C CA . SER A 1 342 ? 10.160 2.868 -27.001 1.00 51.00 342 SER A CA 1
ATOM 2600 C C . SER A 1 342 ? 9.573 4.109 -27.702 1.00 51.00 342 SER A C 1
ATOM 2602 O O . SER A 1 342 ? 9.355 5.126 -27.052 1.00 51.00 342 SER A O 1
ATOM 2604 N N . GLY A 1 343 ? 9.274 4.048 -29.004 1.00 51.78 343 GLY A N 1
ATOM 2605 C CA . GLY A 1 343 ? 8.743 5.170 -29.792 1.00 51.78 343 GLY A CA 1
ATOM 2606 C C . GLY A 1 343 ? 7.235 5.427 -29.652 1.00 51.78 343 GLY A C 1
ATOM 2607 O O . GLY A 1 343 ? 6.698 6.287 -30.348 1.00 51.78 343 GLY A O 1
ATOM 2608 N N . ALA A 1 344 ? 6.524 4.683 -28.800 1.00 63.09 344 ALA A N 1
ATOM 2609 C CA . ALA A 1 344 ? 5.115 4.955 -28.525 1.00 63.09 344 ALA A CA 1
ATOM 2610 C C . ALA A 1 344 ? 4.965 6.184 -27.619 1.00 63.09 344 ALA A C 1
ATOM 2612 O O . ALA A 1 344 ? 5.652 6.302 -26.609 1.00 63.09 344 ALA A O 1
ATOM 2613 N N . SER A 1 345 ? 4.033 7.079 -27.954 1.00 81.81 345 SER A N 1
ATOM 2614 C CA . SER A 1 345 ? 3.638 8.152 -27.042 1.00 81.81 345 SER A CA 1
ATOM 2615 C C . SER A 1 345 ? 2.757 7.571 -25.938 1.00 81.81 345 SER A C 1
ATOM 2617 O O . SER A 1 345 ? 1.728 6.939 -26.208 1.00 81.81 345 SER A O 1
ATOM 2619 N N . TRP A 1 346 ? 3.180 7.771 -24.696 1.00 90.00 346 TRP A N 1
ATOM 2620 C CA . TRP A 1 346 ? 2.444 7.375 -23.506 1.00 90.00 346 TRP A CA 1
ATOM 2621 C C . TRP A 1 346 ? 2.068 8.601 -22.700 1.00 90.00 346 TRP A C 1
ATOM 2623 O O . TRP A 1 346 ? 2.820 9.572 -22.632 1.00 90.00 346 TRP A O 1
ATOM 2633 N N . THR A 1 347 ? 0.923 8.521 -22.040 1.00 93.62 347 THR A N 1
ATOM 2634 C CA . THR A 1 347 ? 0.534 9.480 -21.016 1.00 93.62 347 THR A CA 1
ATOM 2635 C C . THR A 1 347 ? 0.413 8.773 -19.681 1.00 93.62 347 THR A C 1
ATOM 2637 O O . THR A 1 347 ? -0.019 7.619 -19.598 1.00 93.62 347 THR A O 1
ATOM 2640 N N . LEU A 1 348 ? 0.809 9.479 -18.629 1.00 95.81 348 LEU A N 1
ATOM 2641 C CA . LEU A 1 348 ? 0.622 9.053 -17.257 1.00 95.81 348 LEU A CA 1
ATOM 2642 C C . LEU A 1 348 ? -0.246 10.090 -16.551 1.00 95.81 348 LEU A C 1
ATOM 2644 O O . LEU A 1 348 ? 0.044 11.286 -16.605 1.00 95.81 348 LEU A O 1
ATOM 2648 N N . THR A 1 349 ? -1.311 9.634 -15.903 1.00 97.31 349 THR A N 1
ATOM 2649 C CA . THR A 1 349 ? -2.131 10.475 -15.029 1.00 97.31 349 THR A CA 1
ATOM 2650 C C . THR A 1 349 ? -2.217 9.873 -13.640 1.00 97.31 349 THR A C 1
ATOM 2652 O O . THR A 1 349 ? -2.171 8.650 -13.492 1.00 97.31 349 THR A O 1
ATOM 2655 N N . ASP A 1 350 ? -2.383 10.713 -12.626 1.00 96.56 350 ASP A N 1
ATOM 2656 C CA . ASP A 1 350 ? -2.659 10.252 -11.270 1.00 96.56 350 ASP A CA 1
ATOM 2657 C C . ASP A 1 350 ? -4.078 9.666 -11.125 1.00 96.56 350 ASP A C 1
ATOM 2659 O O . ASP A 1 350 ? -4.833 9.544 -12.098 1.00 96.56 350 ASP A O 1
ATOM 2663 N N . ASP A 1 351 ? -4.439 9.267 -9.905 1.00 95.19 351 ASP A N 1
ATOM 2664 C CA . ASP A 1 351 ? -5.740 8.673 -9.578 1.00 95.19 351 ASP A CA 1
ATOM 2665 C C . ASP A 1 351 ? -6.912 9.671 -9.650 1.00 95.19 351 ASP A C 1
ATOM 2667 O O . ASP A 1 351 ? -8.070 9.258 -9.587 1.00 95.19 351 ASP A O 1
ATOM 2671 N N . GLN A 1 352 ? -6.625 10.966 -9.808 1.00 95.00 352 GLN A N 1
ATOM 2672 C CA . GLN A 1 352 ? -7.598 12.038 -10.031 1.00 95.00 352 GLN A CA 1
ATOM 2673 C C . GLN A 1 352 ? -7.603 12.535 -11.488 1.00 95.00 352 GLN A C 1
ATOM 2675 O O . GLN A 1 352 ? -8.378 13.425 -11.838 1.00 95.00 352 GLN A O 1
ATOM 2680 N N . GLY A 1 353 ? -6.772 11.949 -12.357 1.00 95.31 353 GLY A N 1
ATOM 2681 C CA . GLY A 1 353 ? -6.672 12.301 -13.771 1.00 95.31 353 GLY A CA 1
ATOM 2682 C C . GLY A 1 353 ? -5.750 13.485 -14.076 1.00 95.31 353 GLY A C 1
ATOM 2683 O O . GLY A 1 353 ? -5.714 13.923 -15.226 1.00 95.31 353 GLY A O 1
ATOM 2684 N N . ALA A 1 354 ? -4.992 14.002 -13.104 1.00 95.75 354 ALA A N 1
ATOM 2685 C CA . ALA A 1 354 ? -3.996 15.036 -13.368 1.00 95.75 354 ALA A CA 1
ATOM 2686 C C . ALA A 1 354 ? -2.770 14.434 -14.067 1.00 95.75 354 ALA A C 1
ATOM 2688 O O . ALA A 1 354 ? -2.347 13.321 -13.757 1.00 95.75 354 ALA A O 1
ATOM 2689 N N . ALA A 1 355 ? -2.197 15.164 -15.025 1.00 94.56 355 ALA A N 1
ATOM 2690 C CA . ALA A 1 355 ? -1.032 14.699 -15.770 1.00 94.56 355 ALA A CA 1
ATOM 2691 C C . ALA A 1 355 ? 0.210 14.597 -14.870 1.00 94.56 355 ALA A C 1
ATOM 2693 O O . ALA A 1 355 ? 0.499 15.504 -14.089 1.00 94.56 355 ALA A O 1
ATOM 2694 N N . VAL A 1 356 ? 0.966 13.512 -15.037 1.00 93.94 356 VAL A N 1
ATOM 2695 C CA . VAL A 1 356 ? 2.251 13.273 -14.375 1.00 93.94 356 VAL A CA 1
ATOM 2696 C C . VAL A 1 356 ? 3.355 13.262 -15.420 1.00 93.94 356 VAL A C 1
ATOM 2698 O O . VAL A 1 356 ? 3.176 12.753 -16.528 1.00 93.94 356 VAL A O 1
ATOM 2701 N N . LYS A 1 357 ? 4.512 13.826 -15.068 1.00 92.12 357 LYS A N 1
ATOM 2702 C CA . LYS A 1 357 ? 5.664 13.888 -15.963 1.00 92.12 357 LYS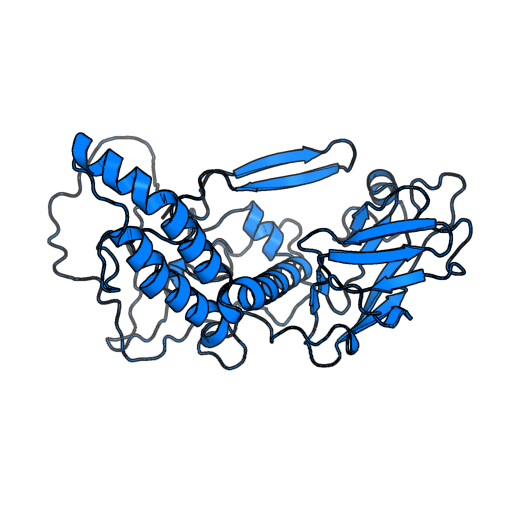 A CA 1
ATOM 2703 C C . LYS A 1 357 ? 6.239 12.483 -16.189 1.00 92.12 357 LYS A C 1
ATOM 2705 O O . LYS A 1 357 ? 6.647 11.819 -15.234 1.00 92.12 357 LYS A O 1
ATOM 2710 N N . LEU A 1 358 ? 6.267 12.065 -17.453 1.00 91.12 358 LEU A N 1
ATOM 2711 C CA . LEU A 1 358 ? 6.844 10.810 -17.929 1.00 91.12 358 LEU A CA 1
ATOM 2712 C C . LEU A 1 358 ? 7.956 11.142 -18.934 1.00 91.12 358 LEU A C 1
ATOM 2714 O O . LEU A 1 358 ? 7.666 11.806 -19.930 1.00 91.12 358 LEU A O 1
ATOM 2718 N N . GLU A 1 359 ? 9.196 10.734 -18.656 1.00 86.94 359 GLU A N 1
ATOM 2719 C CA . GLU A 1 359 ? 10.400 11.102 -19.432 1.00 86.94 359 GLU A CA 1
ATOM 2720 C C . GLU A 1 359 ? 11.201 9.913 -19.959 1.00 86.94 359 GLU A C 1
ATOM 2722 O O . GLU A 1 359 ? 11.305 8.884 -19.254 1.00 86.94 359 GLU A O 1
#

Radius of gyration: 24.09 Å; chains: 1; bounding box: 58×50×75 Å

Secondary structure (DSSP, 8-state):
--TTTS-EEEEEETTTTEEEEEE---TTSS---SSSSS---TT--TTT-HHHH-TTTT-SSS--SBSS-EETTEE--B------------------------------SS----PPPTTTT-TT-B-SSPPPS-PSTTSS-HHHHHHHTBHHHHHHHHHHHHHHHIIIIIT-HHHHHHHHHHHHHHHHHHHHHHHH-S--SHHHHHHIIIIIHHHHHHIIIIISSTTSSS--SPPPPPPGGGEEEEE---B---TT-TT-BEEEEEEEESSS-SEEE-TT-EEEETTS-EEEPPTT-EEETTPPEEEES-HHHHHT-SSSS-TTS--EEEE--TT-S-TTSTTS-EEEE-TTS-EEEE-